Protein AF-A0A945EF71-F1 (afdb_monomer)

Radius of gyration: 20.42 Å; Cα contacts (8 Å, |Δi|>4): 477; chains: 1; bounding box: 53×49×52 Å

Foldseek 3Di:
DEEEEEEEDDLLCCQFLVLQVLVLVCVVPVPYQYEYEYEQPCPQVCLRPVQQVRHPYYHYHDVVVCVVCCVVGPYYFYHYCVVQVQLDSCPRCVVVVTDRDQDLGAGHADPVLLVLLVQLVVPDPFDPPFAEEEEEPVQCVQAPPVLVVVLVVLVVVRHHYDYADQADDGPSHPGHDRLSSSLSNLLVGQEYEHEQDSSQLSNLNSVHAYEYQYDLECSNDPGSQNSSQVVDPDRGRHHDAAPPVLRPYDPVQQDQDPVRHGPDDPDDSVPPPVVPPVVVDPPPDRRSSNVDGSVSRNVVVVVSRD

Secondary structure (DSSP, 8-state):
-EEEEEE-S-HHHIIIIIHHHHHHHHHHSTT-EEEEEE-TT-TT-HHHHGGG---S-EEE--HHHHHHHGGGSSEEEEE-TTT-TT--TTHHHHHTT----------PPPHHHHHHHHHHHHHS---TT--EEEEEGGGGGTS-HHHHHHHHHHHTTTSEEEEE-TT---TT-SSPPPHHHHHHHHTTSSEEEEESSHHHHHHHHTT-EEEEE--S-TTT---HHHHHHHT-SSS--EE----TTT--S-GGG--B-TTSSBPPPPS-TTT-S-HHHHTT-S--S--GGGGS-HHHHHHHHHHHH-

Solvent-accessible surface area (backbone atoms only — not comparable to full-atom values): 17714 Å² total; per-residue (Å²): 96,41,33,39,34,42,36,68,51,55,66,45,41,47,61,47,47,45,48,33,52,54,49,48,46,41,69,78,35,80,74,52,43,37,30,37,34,32,44,67,87,50,92,61,45,61,66,59,51,63,37,48,73,74,59,72,46,82,45,76,34,48,71,70,56,46,68,74,47,41,84,82,32,79,45,66,47,69,47,40,67,82,80,39,81,69,36,49,86,49,55,55,28,59,77,67,73,40,80,80,67,89,64,87,72,67,66,59,78,51,73,68,30,43,49,53,23,51,52,47,58,70,72,44,93,71,58,90,90,60,47,34,36,26,33,46,64,71,38,53,80,69,32,52,56,70,48,49,53,50,41,52,60,57,48,54,75,74,27,49,73,44,78,41,42,83,77,43,62,52,97,84,47,96,53,48,46,51,72,49,33,45,29,34,36,35,52,72,22,70,32,37,40,42,43,67,47,51,65,41,36,40,33,34,57,54,69,26,46,32,41,27,38,52,60,88,47,67,87,50,44,80,38,44,38,62,56,47,39,77,73,51,92,71,84,74,40,40,69,58,71,44,55,84,93,50,46,77,58,75,77,81,80,62,52,63,40,101,82,77,45,66,59,76,79,89,65,62,69,92,65,63,58,68,65,83,43,64,81,78,53,63,82,86,62,82,58,33,60,53,69,53,50,50,64,62,54,52,54,54,51,50,65,75,74,106

Sequence (306 aa):
MKLIIYHSGFIGDVIVCGQNFARALALHFPKAKIDIMIQSKVSYIKDIIDPLQIFNEILIGDYDDYESIECQYDKSFILDSFIYPEGHLRAPFVKANIPFEIFPLTLKISKKQIGVASKIIKNMSISMGSKIIAIQDDMNRKWDEKKVEELKSRLSKIATIVVIGPKVVHNSCSAPLTFLESVALIQKADLFVGIDSGIAHGAALSGTQTILIPPIHPESWISPTEYANLNRKEKKHISIRPDKENFCGHYFCLKGDKRGGTNPPHGDPKKTKCPIFKKKYLFKGESCFMKIGVEVFYKTVIKELY

Nearest PDB structures (foldseek):
  1psw-assembly1_A  TM=6.345E-01  e=3.686E-09  Escherichia coli
  3tov-assembly2_B  TM=6.143E-01  e=6.342E-09  Veillonella parvula DSM 2008
  3tov-assembly1_A  TM=6.206E-01  e=2.694E-08  Veillonella parvula DSM 2008
  4uzf-assembly1_B  TM=1.997E-01  e=1.602E+00  Corynebacterium ammoniagenes

Mean predicted aligned error: 9.0 Å

Structure (mm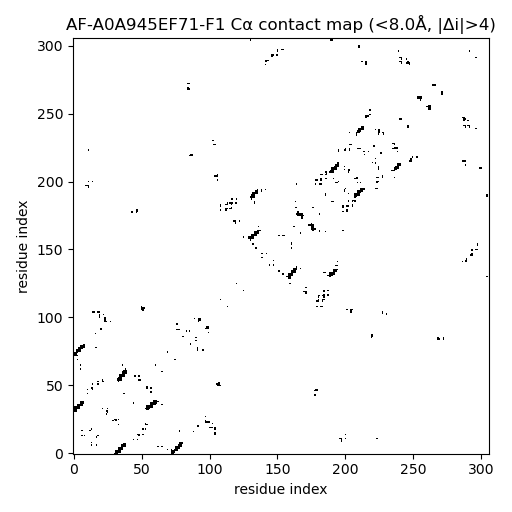CIF, N/CA/C/O backbone):
data_AF-A0A945EF71-F1
#
_entry.id   AF-A0A945EF71-F1
#
l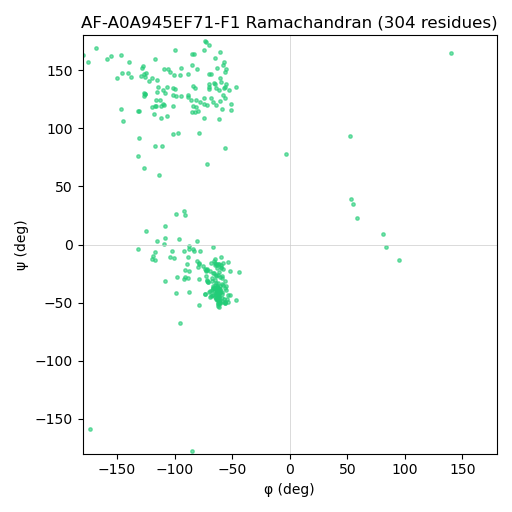oop_
_atom_site.group_PDB
_atom_site.id
_atom_site.type_symbol
_atom_site.label_atom_id
_atom_site.label_alt_id
_atom_site.label_comp_id
_atom_site.label_asym_id
_atom_site.label_entity_id
_atom_site.label_seq_id
_atom_site.pdbx_PDB_ins_code
_atom_site.Cartn_x
_atom_site.Cartn_y
_atom_site.Cartn_z
_atom_site.occupancy
_atom_site.B_iso_or_equiv
_atom_site.auth_seq_id
_atom_site.auth_comp_id
_atom_site.auth_asym_id
_atom_site.auth_atom_id
_atom_site.pdbx_PDB_model_num
ATOM 1 N N . MET A 1 1 ? 9.707 -7.249 -28.513 1.00 95.38 1 MET A N 1
ATOM 2 C CA . MET A 1 1 ? 10.673 -6.629 -27.596 1.00 95.38 1 MET A CA 1
ATOM 3 C C . MET A 1 1 ? 10.418 -7.164 -26.196 1.00 95.38 1 MET A C 1
ATOM 5 O O . MET A 1 1 ? 9.257 -7.198 -25.793 1.00 95.38 1 MET A O 1
ATOM 9 N N . LYS A 1 2 ? 11.452 -7.621 -25.498 1.00 97.81 2 LYS A N 1
ATOM 10 C CA . LYS A 1 2 ? 11.439 -8.039 -24.098 1.00 97.81 2 LYS A CA 1
ATOM 11 C C . LYS A 1 2 ? 12.181 -7.003 -23.264 1.00 97.81 2 LYS A C 1
ATOM 13 O O . LYS A 1 2 ? 13.289 -6.606 -23.614 1.00 97.81 2 LYS A O 1
ATOM 18 N N . LEU A 1 3 ? 11.557 -6.574 -22.181 1.00 98.12 3 LEU A N 1
ATOM 19 C CA . LEU A 1 3 ? 12.084 -5.610 -21.228 1.00 98.12 3 LEU A CA 1
ATOM 20 C C . LEU A 1 3 ? 12.165 -6.263 -19.858 1.00 98.12 3 LEU A C 1
ATOM 22 O O . LEU A 1 3 ? 11.251 -7.000 -19.501 1.00 98.12 3 LEU A O 1
ATOM 26 N N . ILE A 1 4 ? 13.196 -5.939 -19.086 1.00 97.31 4 ILE A N 1
ATOM 27 C CA . ILE A 1 4 ? 13.277 -6.324 -17.675 1.00 97.31 4 ILE A CA 1
ATOM 28 C C . ILE A 1 4 ? 13.425 -5.096 -16.787 1.00 97.31 4 ILE A C 1
ATOM 30 O O . ILE A 1 4 ? 14.135 -4.146 -17.117 1.00 97.31 4 ILE A O 1
ATOM 34 N N . ILE A 1 5 ? 12.747 -5.132 -15.646 1.00 94.56 5 ILE A N 1
ATOM 35 C CA . ILE A 1 5 ? 12.882 -4.154 -14.575 1.00 94.56 5 ILE A CA 1
ATOM 36 C C . ILE A 1 5 ? 13.407 -4.873 -13.334 1.00 94.56 5 ILE A C 1
ATOM 38 O O . ILE A 1 5 ? 12.725 -5.746 -12.810 1.00 94.56 5 ILE A O 1
ATOM 42 N N . TYR A 1 6 ? 14.571 -4.490 -12.822 1.00 92.31 6 TYR A N 1
ATOM 43 C CA . TYR A 1 6 ? 15.011 -4.879 -11.483 1.00 92.31 6 TYR A CA 1
ATOM 44 C C . TYR A 1 6 ? 14.502 -3.877 -10.455 1.00 92.31 6 TYR A C 1
ATOM 46 O O . TYR A 1 6 ? 14.712 -2.673 -10.607 1.00 92.31 6 TYR A O 1
ATOM 54 N N . HIS A 1 7 ? 13.832 -4.355 -9.410 1.00 89.19 7 HIS A N 1
ATOM 55 C CA . HIS A 1 7 ? 13.272 -3.507 -8.368 1.00 89.19 7 HIS A CA 1
ATOM 56 C C . HIS A 1 7 ? 13.659 -4.010 -6.970 1.00 89.19 7 HIS A C 1
ATOM 58 O O . HIS A 1 7 ? 13.200 -5.061 -6.521 1.00 89.19 7 HIS A O 1
ATOM 64 N N . SER A 1 8 ? 14.448 -3.215 -6.243 1.00 82.94 8 SER A N 1
ATOM 65 C CA . SER A 1 8 ? 14.936 -3.537 -4.886 1.00 82.94 8 SER A CA 1
ATOM 66 C C . SER A 1 8 ? 14.185 -2.814 -3.758 1.00 82.94 8 SER A C 1
ATOM 68 O O . SER A 1 8 ? 14.432 -3.062 -2.579 1.00 82.94 8 SER A O 1
ATOM 70 N N . GLY A 1 9 ? 13.265 -1.907 -4.100 1.00 74.00 9 GLY A N 1
ATOM 71 C CA . GLY A 1 9 ? 12.464 -1.166 -3.121 1.00 74.00 9 GLY A CA 1
ATOM 72 C C . GLY A 1 9 ? 11.414 -2.010 -2.383 1.00 74.00 9 GLY A C 1
ATOM 73 O O . GLY A 1 9 ? 11.142 -3.164 -2.714 1.00 74.00 9 GLY A O 1
ATOM 74 N N . PHE A 1 10 ? 10.790 -1.400 -1.375 1.00 77.31 10 PHE A N 1
ATOM 75 C CA . PHE A 1 10 ? 9.758 -2.026 -0.551 1.00 77.31 10 PHE A CA 1
ATOM 76 C C . PHE A 1 10 ? 8.422 -2.163 -1.306 1.00 77.31 10 PHE A C 1
ATOM 78 O O . PHE A 1 10 ? 8.239 -1.646 -2.404 1.00 77.31 10 PHE A O 1
ATOM 85 N N . ILE A 1 11 ? 7.433 -2.811 -0.679 1.00 79.00 11 ILE A N 1
ATOM 86 C CA . ILE A 1 11 ? 6.071 -3.003 -1.222 1.00 79.00 11 ILE A CA 1
ATOM 87 C C . ILE A 1 11 ? 5.487 -1.709 -1.810 1.00 79.00 11 ILE A C 1
ATOM 89 O O . ILE A 1 11 ? 4.943 -1.718 -2.911 1.00 79.00 11 ILE A O 1
ATOM 93 N N . GLY A 1 12 ? 5.589 -0.601 -1.069 1.00 78.81 12 GLY A N 1
ATOM 94 C CA . GLY A 1 12 ? 5.068 0.695 -1.503 1.00 78.81 12 GLY A CA 1
ATOM 95 C C . GLY A 1 12 ? 5.737 1.198 -2.779 1.00 78.81 12 GLY A C 1
ATOM 96 O O . GLY A 1 12 ? 5.056 1.680 -3.680 1.00 78.81 12 GLY A O 1
ATOM 97 N N . ASP A 1 13 ? 7.047 0.994 -2.895 1.00 79.12 13 ASP A N 1
ATOM 98 C CA . ASP A 1 13 ? 7.831 1.371 -4.069 1.00 79.12 13 ASP A CA 1
ATOM 99 C C . ASP A 1 13 ? 7.425 0.534 -5.286 1.00 79.12 13 ASP A C 1
ATOM 101 O O . ASP A 1 13 ? 7.173 1.082 -6.355 1.00 79.12 13 ASP A O 1
ATOM 105 N N . VAL A 1 14 ? 7.244 -0.779 -5.118 1.00 83.69 14 VAL A N 1
ATOM 106 C CA . VAL A 1 14 ? 6.770 -1.657 -6.201 1.00 83.69 14 VAL A CA 1
ATOM 107 C C . VAL A 1 14 ? 5.371 -1.239 -6.667 1.00 83.69 14 VAL A C 1
ATOM 109 O O . VAL A 1 14 ? 5.117 -1.111 -7.867 1.00 83.69 14 VAL A O 1
ATOM 112 N N . ILE A 1 15 ? 4.464 -0.973 -5.720 1.00 84.75 15 ILE A N 1
ATOM 113 C CA . ILE A 1 15 ? 3.089 -0.556 -6.013 1.00 84.75 15 ILE A CA 1
ATOM 114 C C . ILE A 1 15 ? 3.057 0.808 -6.711 1.00 84.75 15 ILE A C 1
ATOM 116 O O . ILE A 1 15 ? 2.227 1.001 -7.594 1.00 84.75 15 ILE A O 1
ATOM 120 N N . VAL A 1 16 ? 3.915 1.758 -6.336 1.00 81.31 16 VAL A N 1
ATOM 121 C CA . VAL A 1 16 ? 3.888 3.116 -6.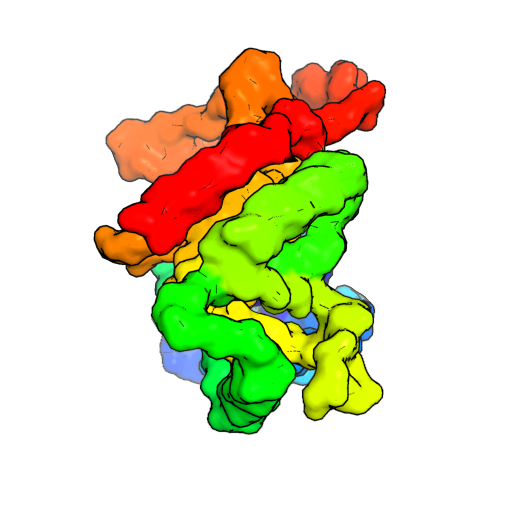896 1.00 81.31 16 VAL A CA 1
ATOM 122 C C . VAL A 1 16 ? 4.883 3.258 -8.047 1.00 81.31 16 VAL A C 1
ATOM 124 O O . VAL A 1 16 ? 4.465 3.417 -9.195 1.00 81.31 16 VAL A O 1
ATOM 127 N N . CYS A 1 17 ? 6.186 3.197 -7.776 1.00 80.94 17 CYS A N 1
ATOM 128 C CA . CYS A 1 17 ? 7.249 3.353 -8.772 1.00 80.94 17 CYS A CA 1
ATOM 129 C C . CYS A 1 17 ? 7.161 2.274 -9.856 1.00 80.94 17 CYS A C 1
ATOM 131 O O . CYS A 1 17 ? 7.134 2.606 -11.042 1.00 80.94 17 CYS A O 1
ATOM 133 N N . GLY A 1 18 ? 7.064 1.002 -9.448 1.00 87.19 18 GLY A N 1
ATOM 134 C CA . GLY A 1 18 ? 7.023 -0.139 -10.365 1.00 87.19 18 GLY A CA 1
ATOM 135 C C . GLY A 1 18 ? 5.870 -0.044 -11.365 1.00 87.19 18 GLY A C 1
ATOM 136 O O . GLY A 1 18 ? 6.093 -0.124 -12.571 1.00 87.19 18 GLY A O 1
ATOM 137 N N . GLN A 1 19 ? 4.649 0.217 -10.887 1.00 89.44 19 GLN A N 1
ATOM 138 C CA . GLN A 1 19 ? 3.478 0.374 -11.759 1.00 89.44 19 GLN A CA 1
ATOM 139 C C . GLN A 1 19 ? 3.576 1.579 -12.698 1.00 89.44 19 GLN A C 1
ATOM 141 O O . GLN A 1 19 ? 3.274 1.444 -13.883 1.00 89.44 19 GLN A O 1
ATOM 146 N N . ASN A 1 20 ? 3.961 2.760 -12.196 1.00 87.31 20 ASN A N 1
ATOM 147 C CA . ASN A 1 20 ? 4.041 3.954 -13.045 1.00 87.31 20 ASN A CA 1
ATOM 148 C C . ASN A 1 20 ? 5.075 3.768 -14.150 1.00 87.31 20 ASN A C 1
ATOM 150 O O . ASN A 1 20 ? 4.802 4.068 -15.310 1.00 87.31 20 ASN A O 1
ATOM 154 N N . PHE A 1 21 ? 6.251 3.256 -13.793 1.00 90.06 21 PHE A N 1
ATOM 155 C CA . PHE A 1 21 ? 7.329 3.081 -14.750 1.00 90.06 21 PHE A CA 1
ATOM 156 C C . PHE A 1 21 ? 6.991 2.007 -15.785 1.00 90.06 21 PHE A C 1
ATOM 158 O O . PHE A 1 21 ? 7.146 2.240 -16.980 1.00 90.06 21 PHE A O 1
ATOM 165 N N . ALA A 1 22 ? 6.427 0.875 -15.359 1.00 93.06 22 ALA A N 1
ATOM 166 C CA . ALA A 1 22 ? 5.993 -0.171 -16.278 1.00 93.06 22 ALA A CA 1
ATOM 167 C C . ALA A 1 22 ? 4.877 0.298 -17.229 1.00 93.06 22 ALA A C 1
ATOM 169 O O . ALA A 1 22 ? 4.880 -0.053 -18.406 1.00 93.06 22 ALA A O 1
ATOM 170 N N . ARG A 1 23 ? 3.953 1.151 -16.768 1.00 93.12 23 ARG A N 1
ATOM 171 C CA . ARG A 1 23 ? 2.923 1.750 -17.634 1.00 93.12 23 ARG A CA 1
ATOM 172 C C . ARG A 1 23 ? 3.494 2.756 -18.624 1.00 93.12 23 ARG A C 1
ATOM 174 O O . ARG A 1 23 ? 3.106 2.731 -19.788 1.00 93.12 23 ARG A O 1
ATOM 181 N N . ALA A 1 24 ? 4.446 3.583 -18.202 1.00 92.62 24 ALA A N 1
ATOM 182 C CA . ALA A 1 24 ? 5.148 4.480 -19.114 1.00 92.62 24 ALA A CA 1
ATOM 183 C C . ALA A 1 24 ? 5.937 3.702 -20.174 1.00 92.62 24 ALA A C 1
ATOM 185 O O . ALA A 1 24 ? 5.898 4.048 -21.352 1.00 92.62 24 ALA A O 1
ATOM 186 N N . LEU A 1 25 ? 6.582 2.599 -19.780 1.00 94.62 25 LEU A N 1
ATOM 187 C CA . LEU A 1 25 ? 7.220 1.675 -20.714 1.00 94.62 25 LEU A CA 1
ATOM 188 C C . LEU A 1 25 ? 6.211 1.052 -21.677 1.00 94.62 25 LEU A C 1
ATOM 190 O O . LEU A 1 25 ? 6.502 0.974 -22.863 1.00 94.62 25 LEU A O 1
ATOM 194 N N . ALA A 1 26 ? 5.029 0.650 -21.210 1.00 94.56 26 ALA A N 1
ATOM 195 C CA . ALA A 1 26 ? 3.984 0.112 -22.076 1.00 94.56 26 ALA A CA 1
ATOM 196 C C . ALA A 1 26 ? 3.444 1.158 -23.067 1.00 94.56 26 ALA A C 1
ATOM 198 O O . ALA A 1 26 ? 3.149 0.810 -24.204 1.00 94.56 26 ALA A O 1
ATOM 199 N N . LEU A 1 27 ? 3.357 2.439 -22.689 1.00 94.19 27 LEU A N 1
ATOM 200 C CA . LEU A 1 27 ? 3.004 3.511 -23.628 1.00 94.19 27 LEU A CA 1
ATOM 201 C C . LEU A 1 27 ? 4.110 3.770 -24.652 1.00 94.19 27 LEU A C 1
ATOM 203 O O . LEU A 1 27 ? 3.839 3.901 -25.844 1.00 94.19 27 LEU A O 1
ATOM 207 N N . HIS A 1 28 ? 5.358 3.836 -24.192 1.00 94.69 28 HIS A N 1
ATOM 208 C CA . HIS A 1 28 ? 6.503 4.113 -25.053 1.00 94.69 28 HIS A CA 1
ATOM 209 C C . HIS A 1 28 ? 6.848 2.918 -25.956 1.00 94.69 28 HIS A C 1
ATOM 211 O O . HIS A 1 28 ? 7.340 3.083 -27.072 1.00 94.69 28 HIS A O 1
ATOM 217 N N . PHE A 1 29 ? 6.525 1.705 -25.505 1.00 95.25 29 PHE A N 1
ATOM 218 C CA . PHE A 1 29 ? 6.739 0.452 -26.210 1.00 95.25 29 PHE A CA 1
ATOM 219 C C . PHE A 1 29 ? 5.472 -0.440 -26.208 1.00 95.25 29 PHE A C 1
ATOM 221 O O . PHE A 1 29 ? 5.443 -1.470 -25.530 1.00 95.25 29 PHE A O 1
ATOM 228 N N . PRO A 1 30 ? 4.445 -0.136 -27.033 1.00 93.62 30 PRO A N 1
ATOM 229 C CA . PRO A 1 30 ? 3.098 -0.745 -26.970 1.00 93.62 30 PRO A CA 1
ATOM 230 C C . PRO A 1 30 ? 2.981 -2.266 -27.147 1.00 93.62 30 PRO A C 1
ATOM 232 O O . PRO A 1 30 ? 1.909 -2.832 -26.956 1.00 93.62 30 PRO A O 1
ATOM 235 N N . LYS A 1 31 ? 4.057 -2.942 -27.557 1.00 95.56 31 LYS A N 1
ATOM 236 C CA . LYS A 1 31 ? 4.106 -4.401 -27.768 1.00 95.56 31 LYS A CA 1
ATOM 237 C C . LYS A 1 31 ? 5.228 -5.071 -26.971 1.00 95.56 31 LYS A C 1
ATOM 239 O O . LYS A 1 31 ? 5.592 -6.213 -27.258 1.00 95.56 31 LYS A O 1
ATOM 244 N N . ALA A 1 32 ? 5.841 -4.346 -26.038 1.00 96.88 32 ALA A N 1
ATOM 245 C CA . ALA A 1 32 ? 6.871 -4.904 -25.183 1.00 96.88 32 ALA A CA 1
ATOM 246 C C . ALA A 1 32 ? 6.266 -5.899 -24.190 1.00 96.88 32 ALA A C 1
ATOM 248 O O . ALA A 1 32 ? 5.225 -5.636 -23.592 1.00 96.88 32 ALA A O 1
ATOM 249 N N . LYS A 1 33 ? 6.950 -7.024 -23.988 1.00 97.75 33 LYS A N 1
ATOM 250 C CA . LYS A 1 33 ? 6.746 -7.865 -22.807 1.00 97.75 33 LYS A CA 1
ATOM 251 C C . LYS A 1 33 ? 7.633 -7.312 -21.703 1.00 97.75 33 LYS A C 1
ATOM 253 O O . LYS A 1 33 ? 8.825 -7.140 -21.942 1.00 97.75 33 LYS A O 1
ATOM 258 N N . ILE A 1 34 ? 7.045 -6.980 -20.560 1.00 97.69 34 ILE A N 1
ATOM 259 C CA . ILE A 1 34 ? 7.751 -6.351 -19.442 1.00 97.69 34 ILE A CA 1
ATOM 260 C C . ILE A 1 34 ? 7.815 -7.355 -18.305 1.00 97.69 34 ILE A C 1
ATOM 262 O O . ILE A 1 34 ? 6.797 -7.630 -17.675 1.00 97.69 34 ILE A O 1
ATOM 266 N N . ASP A 1 35 ? 9.000 -7.875 -18.045 1.00 97.06 35 ASP A N 1
ATOM 267 C CA . ASP A 1 35 ? 9.268 -8.750 -16.914 1.00 97.06 35 ASP A CA 1
ATOM 268 C C . ASP A 1 35 ? 9.800 -7.915 -15.745 1.00 97.06 35 ASP A C 1
ATOM 270 O O . ASP A 1 35 ? 10.396 -6.847 -15.933 1.00 97.06 35 ASP A O 1
ATOM 274 N N . ILE A 1 36 ? 9.557 -8.373 -14.521 1.00 94.81 36 ILE A N 1
ATOM 275 C CA . ILE A 1 36 ? 10.067 -7.723 -13.314 1.00 94.81 36 ILE A CA 1
ATOM 276 C C . ILE A 1 36 ? 10.839 -8.722 -12.463 1.00 94.81 36 ILE A C 1
ATOM 278 O O . ILE A 1 36 ? 10.339 -9.799 -12.153 1.00 94.81 36 ILE A O 1
ATOM 282 N N . MET A 1 37 ? 12.050 -8.349 -12.061 1.00 93.50 37 MET A N 1
ATOM 283 C CA . MET A 1 37 ? 12.811 -9.042 -11.034 1.00 93.50 37 MET A CA 1
ATOM 284 C C . MET A 1 37 ? 12.709 -8.280 -9.721 1.00 93.50 37 MET A C 1
ATOM 286 O O . MET A 1 37 ? 12.975 -7.077 -9.669 1.00 93.50 37 MET A O 1
ATOM 290 N N . ILE A 1 38 ? 12.344 -8.991 -8.659 1.00 89.75 38 ILE A N 1
ATOM 291 C CA . ILE A 1 38 ? 12.288 -8.444 -7.307 1.00 89.75 38 ILE A CA 1
ATOM 292 C C . ILE A 1 38 ? 13.308 -9.129 -6.422 1.00 89.75 38 ILE A C 1
ATOM 294 O O . ILE A 1 38 ? 13.458 -10.352 -6.461 1.00 89.75 38 ILE A O 1
ATOM 298 N N . GLN A 1 39 ? 13.918 -8.327 -5.553 1.00 84.25 39 GLN A N 1
ATOM 299 C CA . GLN A 1 39 ? 14.841 -8.814 -4.547 1.00 84.25 39 GLN A CA 1
ATOM 300 C C . GLN A 1 39 ? 14.242 -9.943 -3.686 1.00 84.25 39 GLN A C 1
ATOM 302 O O . GLN A 1 39 ? 13.139 -9.825 -3.143 1.00 84.25 39 GLN A O 1
ATOM 307 N N . SER A 1 40 ? 15.021 -11.017 -3.514 1.00 65.31 40 SER A N 1
ATOM 308 C CA . SER A 1 40 ? 14.669 -12.321 -2.918 1.00 65.31 40 SER A CA 1
ATOM 309 C C . SER A 1 40 ? 14.037 -12.296 -1.515 1.00 65.31 40 SER A C 1
ATOM 311 O O . SER A 1 40 ? 13.430 -13.272 -1.072 1.00 65.31 40 SER A O 1
ATOM 313 N N . LYS A 1 41 ? 14.114 -11.168 -0.803 1.00 65.56 41 LYS A N 1
ATOM 314 C CA . LYS A 1 41 ? 13.738 -11.043 0.616 1.00 65.56 41 LYS A CA 1
ATOM 315 C C . LYS A 1 41 ? 12.237 -10.879 0.882 1.00 65.56 41 LYS A C 1
ATOM 317 O O . LYS A 1 41 ? 11.846 -10.718 2.038 1.00 65.56 41 LYS A O 1
ATOM 322 N N . VAL A 1 42 ? 11.382 -10.920 -0.141 1.00 64.88 42 VAL A N 1
ATOM 323 C CA . VAL A 1 42 ? 9.935 -10.688 0.010 1.00 64.88 42 VAL A CA 1
ATOM 324 C C . VAL A 1 42 ? 9.142 -11.941 -0.382 1.00 64.88 42 VAL A C 1
ATOM 326 O O . VAL A 1 42 ? 8.662 -12.074 -1.504 1.00 64.88 42 VAL A O 1
ATOM 329 N N . SER A 1 43 ? 8.969 -12.871 0.564 1.00 64.62 43 SER A N 1
ATOM 330 C CA . SER A 1 43 ? 8.304 -14.172 0.341 1.00 64.62 43 SER A CA 1
ATOM 331 C C . SER A 1 43 ? 6.846 -14.084 -0.135 1.00 64.62 43 SER A C 1
ATOM 333 O O . SER A 1 43 ? 6.332 -15.028 -0.727 1.00 64.62 43 SER A O 1
ATOM 335 N N . TYR A 1 44 ? 6.185 -12.949 0.087 1.00 74.56 44 TYR A N 1
ATOM 336 C CA . TYR A 1 44 ? 4.791 -12.683 -0.282 1.00 74.56 44 TYR A CA 1
ATOM 337 C C . TYR A 1 44 ? 4.665 -11.701 -1.459 1.00 74.56 44 TYR A C 1
ATOM 339 O O . TYR A 1 44 ? 3.601 -11.135 -1.693 1.00 74.56 44 TYR A O 1
ATOM 347 N N . ILE A 1 45 ? 5.744 -11.452 -2.210 1.00 79.12 45 ILE A N 1
ATOM 348 C CA . ILE A 1 45 ? 5.731 -10.435 -3.271 1.00 79.12 45 ILE A CA 1
ATOM 349 C C . ILE A 1 45 ? 4.785 -10.775 -4.425 1.00 79.12 45 ILE A C 1
ATOM 351 O O . ILE A 1 45 ? 4.200 -9.875 -5.025 1.00 79.12 45 ILE A O 1
ATOM 355 N N . LYS A 1 46 ? 4.575 -12.066 -4.706 1.00 82.69 46 LYS A N 1
ATOM 356 C CA . LYS A 1 46 ? 3.616 -12.507 -5.727 1.00 82.69 46 LYS A CA 1
ATOM 357 C C . LYS A 1 46 ? 2.193 -12.053 -5.397 1.00 82.69 46 LYS A C 1
ATOM 359 O O . LYS A 1 46 ? 1.517 -11.523 -6.274 1.00 82.69 46 LYS A O 1
ATOM 364 N N . ASP A 1 47 ? 1.807 -12.079 -4.116 1.00 82.19 47 ASP A N 1
ATOM 365 C CA . ASP A 1 47 ? 0.522 -11.536 -3.647 1.00 82.19 47 ASP A CA 1
ATOM 366 C C . ASP A 1 47 ? 0.385 -10.024 -3.890 1.00 82.19 47 ASP A C 1
ATOM 368 O O . ASP A 1 47 ? -0.713 -9.486 -3.814 1.00 82.19 47 ASP A O 1
ATOM 372 N N . ILE A 1 48 ? 1.474 -9.306 -4.160 1.00 84.31 48 ILE A N 1
ATOM 373 C CA . ILE A 1 48 ? 1.447 -7.869 -4.447 1.00 84.31 48 ILE A CA 1
ATOM 374 C C . ILE A 1 48 ? 1.500 -7.612 -5.948 1.00 84.31 48 ILE A C 1
ATOM 376 O O . ILE A 1 48 ? 0.771 -6.747 -6.426 1.00 84.31 48 ILE A O 1
ATOM 380 N N . ILE A 1 49 ? 2.339 -8.348 -6.681 1.00 87.44 49 ILE A N 1
ATOM 381 C CA . ILE A 1 49 ? 2.639 -8.077 -8.091 1.00 87.44 49 ILE A CA 1
ATOM 382 C C . ILE A 1 49 ? 1.649 -8.743 -9.045 1.00 87.44 49 ILE A C 1
ATOM 384 O O . ILE A 1 49 ? 1.210 -8.082 -9.989 1.00 87.44 49 ILE A O 1
ATOM 388 N N . ASP A 1 50 ? 1.238 -9.992 -8.794 1.00 88.00 50 ASP A N 1
ATOM 389 C CA . ASP A 1 50 ? 0.249 -10.681 -9.641 1.00 88.00 50 ASP A CA 1
ATOM 390 C C . ASP A 1 50 ? -1.046 -9.850 -9.804 1.00 88.00 50 ASP A C 1
ATOM 392 O O . ASP A 1 50 ? -1.536 -9.685 -10.927 1.00 88.00 50 ASP A O 1
ATOM 396 N N . PRO A 1 51 ? -1.595 -9.234 -8.734 1.00 88.75 51 PRO A N 1
ATOM 397 C CA . PRO A 1 51 ? -2.764 -8.352 -8.807 1.00 88.75 51 PRO A CA 1
ATOM 398 C C . PRO A 1 51 ? -2.597 -7.073 -9.616 1.00 88.75 51 PRO A C 1
ATOM 400 O O . PRO A 1 51 ? -3.606 -6.437 -9.931 1.00 88.75 51 PRO A O 1
ATOM 403 N N . LEU A 1 52 ? -1.362 -6.649 -9.894 1.00 89.38 52 LEU A N 1
ATOM 404 C CA . LEU A 1 52 ? -1.114 -5.445 -10.684 1.00 89.38 52 LEU A CA 1
ATOM 405 C C . LEU A 1 52 ? -1.474 -5.698 -12.149 1.00 89.38 52 LEU A C 1
ATOM 407 O O . LEU A 1 52 ? -1.952 -4.783 -12.809 1.00 89.38 52 LEU A O 1
ATOM 411 N N . GLN A 1 53 ? -1.313 -6.941 -12.625 1.00 89.81 53 GLN A N 1
ATOM 412 C CA . GLN A 1 53 ? -1.594 -7.371 -14.002 1.00 89.81 53 GLN A CA 1
ATOM 413 C C . GLN A 1 53 ? -0.863 -6.537 -15.075 1.00 89.81 53 GLN A C 1
ATOM 415 O O . GLN A 1 53 ? -1.410 -6.284 -16.146 1.00 89.81 53 GLN A O 1
ATOM 420 N N . ILE A 1 54 ? 0.358 -6.082 -14.774 1.00 91.94 54 ILE A N 1
ATOM 421 C CA . ILE A 1 54 ? 1.178 -5.251 -15.678 1.00 91.94 54 ILE A CA 1
ATOM 422 C C . ILE A 1 54 ? 2.367 -6.034 -16.248 1.00 91.94 54 ILE A C 1
ATOM 424 O O . ILE A 1 54 ? 2.792 -5.773 -17.371 1.00 91.94 54 ILE A O 1
ATOM 428 N N . PHE A 1 55 ? 2.904 -6.982 -15.480 1.00 94.19 55 PHE A N 1
ATOM 429 C CA . PHE A 1 55 ? 4.125 -7.704 -15.823 1.00 94.19 55 PHE A CA 1
ATOM 430 C C . PHE A 1 55 ? 3.811 -9.033 -16.513 1.00 94.19 55 PHE A C 1
ATOM 432 O O . PHE A 1 55 ? 2.807 -9.673 -16.202 1.00 94.19 55 PHE A O 1
ATOM 439 N N . ASN A 1 56 ? 4.665 -9.428 -17.455 1.00 95.62 56 ASN A N 1
ATOM 440 C CA . ASN A 1 56 ? 4.576 -10.693 -18.178 1.00 95.62 56 ASN A CA 1
ATOM 441 C C . ASN A 1 56 ? 5.112 -11.846 -17.313 1.00 95.62 56 ASN A C 1
ATOM 443 O O . ASN A 1 56 ? 4.391 -12.816 -17.096 1.00 95.62 56 ASN A O 1
ATOM 447 N N . GLU A 1 57 ? 6.319 -11.711 -16.765 1.00 94.44 57 GLU A N 1
ATOM 448 C CA . GLU A 1 57 ? 6.896 -12.646 -15.794 1.00 94.44 57 GLU A CA 1
ATOM 449 C C . GLU A 1 57 ? 7.408 -11.936 -14.534 1.00 94.44 57 GLU A C 1
ATOM 451 O O . GLU A 1 57 ? 7.793 -10.763 -14.555 1.00 94.44 57 GLU A O 1
ATOM 456 N N . ILE A 1 58 ? 7.401 -12.677 -13.420 1.00 92.56 58 ILE A N 1
ATOM 457 C CA . ILE A 1 58 ? 7.902 -12.234 -12.116 1.00 92.56 58 ILE A CA 1
ATOM 458 C C . ILE A 1 58 ? 9.055 -13.143 -11.715 1.00 92.56 58 ILE A C 1
ATOM 460 O O . ILE A 1 58 ? 8.858 -14.321 -11.400 1.00 92.56 58 ILE A O 1
ATOM 464 N N . LEU A 1 59 ? 10.246 -12.566 -11.691 1.00 92.62 59 LEU A N 1
ATOM 465 C CA . LEU A 1 59 ? 11.485 -13.213 -11.300 1.00 92.62 59 LEU A CA 1
ATOM 466 C C . LEU A 1 59 ? 11.829 -12.828 -9.861 1.00 92.62 59 LEU A C 1
ATOM 468 O O . LEU A 1 59 ? 11.564 -11.710 -9.414 1.00 92.62 59 LEU A O 1
ATOM 472 N N . ILE A 1 60 ? 12.424 -13.767 -9.136 1.00 90.75 60 ILE A N 1
ATOM 473 C CA . ILE A 1 60 ? 12.922 -13.553 -7.779 1.00 90.75 60 ILE A CA 1
ATOM 474 C C . ILE A 1 60 ? 14.432 -13.741 -7.831 1.00 90.75 60 ILE A C 1
ATOM 476 O O . ILE A 1 60 ? 14.885 -14.819 -8.205 1.00 90.75 60 ILE A O 1
ATOM 480 N N . GLY A 1 61 ? 15.181 -12.699 -7.485 1.00 90.19 61 GLY A N 1
ATOM 481 C CA . GLY A 1 61 ? 16.639 -12.692 -7.575 1.00 90.19 61 GLY A CA 1
ATOM 482 C C . GLY A 1 61 ? 17.225 -11.405 -7.009 1.00 90.19 61 GLY A C 1
ATOM 483 O O . GLY A 1 61 ? 16.526 -10.398 -6.884 1.00 90.19 61 GLY A O 1
ATOM 484 N N . ASP A 1 62 ? 18.485 -11.454 -6.605 1.00 89.88 62 ASP A N 1
ATOM 485 C CA . ASP A 1 62 ? 19.253 -10.286 -6.184 1.00 89.88 62 ASP A CA 1
ATOM 486 C C . ASP A 1 62 ? 19.873 -9.569 -7.404 1.00 89.88 62 ASP A C 1
ATOM 488 O O . ASP A 1 62 ? 19.628 -9.921 -8.558 1.00 89.88 62 ASP A O 1
ATOM 492 N N . TYR A 1 63 ? 20.641 -8.505 -7.164 1.00 89.00 63 TYR A N 1
ATOM 493 C CA . TYR A 1 63 ? 21.218 -7.695 -8.242 1.00 89.00 63 TYR A CA 1
ATOM 494 C C . TYR A 1 63 ? 22.183 -8.496 -9.136 1.00 89.00 63 TYR A C 1
ATOM 496 O O . TYR A 1 63 ? 22.147 -8.344 -10.353 1.00 89.00 63 TYR A O 1
ATOM 504 N N . ASP A 1 64 ? 22.968 -9.404 -8.553 1.00 91.50 64 ASP A N 1
ATOM 505 C CA . ASP A 1 64 ? 23.891 -10.264 -9.304 1.00 91.50 64 ASP A CA 1
ATOM 506 C C . ASP A 1 64 ? 23.131 -11.205 -10.263 1.00 91.50 64 ASP A C 1
ATOM 508 O O . ASP A 1 64 ? 23.551 -11.423 -11.402 1.00 91.50 64 ASP A O 1
ATOM 512 N N . ASP A 1 65 ? 21.966 -11.717 -9.840 1.00 93.81 65 ASP A N 1
ATOM 513 C CA . ASP A 1 65 ? 21.093 -12.527 -10.698 1.00 93.81 65 ASP A CA 1
ATOM 514 C C . ASP A 1 65 ? 20.578 -11.695 -11.877 1.00 93.81 65 ASP A C 1
ATOM 516 O O . ASP A 1 65 ? 20.558 -12.169 -13.015 1.00 93.81 65 ASP A O 1
ATOM 520 N N . TYR A 1 66 ? 20.199 -10.439 -11.624 1.00 94.25 66 TYR A N 1
ATOM 521 C CA . TYR A 1 66 ? 19.795 -9.502 -12.668 1.00 94.25 66 TYR A CA 1
ATOM 522 C C . TYR A 1 66 ? 20.925 -9.238 -13.673 1.00 94.25 66 TYR A C 1
ATOM 524 O O . TYR A 1 66 ? 20.693 -9.375 -14.876 1.00 94.25 66 TYR A O 1
ATOM 532 N N . GLU A 1 67 ? 22.140 -8.924 -13.208 1.00 94.62 67 GLU A N 1
ATOM 533 C CA . GLU A 1 67 ? 23.300 -8.686 -14.084 1.00 94.62 67 GLU A CA 1
ATOM 534 C C . GLU A 1 67 ? 23.604 -9.908 -14.962 1.00 94.62 67 GLU A C 1
ATOM 536 O O . GLU A 1 67 ? 23.970 -9.771 -16.130 1.00 94.62 67 GLU A O 1
ATOM 541 N N . SER A 1 68 ? 23.378 -11.118 -14.441 1.00 96.25 68 SER A N 1
ATOM 542 C CA . SER A 1 68 ? 23.604 -12.356 -15.192 1.00 96.25 68 SER A CA 1
ATOM 543 C C . SER A 1 68 ? 22.615 -12.588 -16.345 1.00 96.25 68 SER A C 1
ATOM 545 O O . SER A 1 68 ? 22.935 -13.317 -17.289 1.00 96.25 68 SER A O 1
ATOM 547 N N . ILE A 1 69 ? 21.422 -11.980 -16.297 1.00 96.56 69 ILE A N 1
ATOM 548 C CA . ILE A 1 69 ? 20.362 -12.211 -17.291 1.00 96.56 69 ILE A CA 1
ATOM 549 C C . ILE A 1 69 ? 19.978 -10.979 -18.105 1.00 96.56 69 ILE A C 1
ATOM 551 O O . ILE A 1 69 ? 19.287 -11.132 -19.111 1.00 96.56 69 ILE A O 1
ATOM 555 N N . GLU A 1 70 ? 20.380 -9.766 -17.716 1.00 95.62 70 GLU A N 1
ATOM 556 C CA . GLU A 1 70 ? 19.906 -8.545 -18.379 1.00 95.62 70 GLU A CA 1
ATOM 557 C C . GLU A 1 70 ? 20.272 -8.487 -19.870 1.00 95.62 70 GLU A C 1
ATOM 559 O O . GLU A 1 70 ? 19.510 -7.947 -20.671 1.00 95.62 70 GLU A O 1
ATOM 564 N N . CYS A 1 71 ? 21.371 -9.137 -20.268 1.00 95.81 71 CYS A N 1
ATOM 565 C CA . CYS A 1 71 ? 21.804 -9.256 -21.661 1.00 95.81 71 CYS A CA 1
ATOM 566 C C . CYS A 1 71 ? 20.848 -10.084 -22.545 1.00 95.81 71 CYS A C 1
ATOM 568 O O . CYS A 1 71 ? 20.944 -10.030 -23.769 1.00 95.81 71 CYS A O 1
ATOM 570 N N . GLN A 1 72 ? 19.918 -10.835 -21.943 1.00 97.25 72 GLN A N 1
ATOM 571 C CA . GLN A 1 72 ? 18.880 -11.603 -22.642 1.00 97.25 72 GLN A CA 1
ATOM 572 C C . GLN A 1 72 ? 17.656 -10.745 -23.014 1.00 97.25 72 GLN A C 1
ATOM 574 O O . GLN A 1 72 ? 16.737 -11.228 -23.684 1.00 97.25 72 GLN A O 1
ATOM 579 N N . TYR A 1 73 ? 17.623 -9.487 -22.570 1.00 97.94 73 TYR A N 1
ATOM 580 C CA . TYR A 1 73 ? 16.540 -8.538 -22.804 1.00 97.94 73 TYR A CA 1
ATOM 581 C C . TYR A 1 73 ? 16.972 -7.445 -23.783 1.00 97.94 73 TYR A C 1
ATOM 583 O O . TYR A 1 73 ? 18.136 -7.065 -23.846 1.00 97.94 73 TYR A O 1
ATOM 591 N N . ASP A 1 74 ? 16.016 -6.894 -24.534 1.00 97.50 74 ASP A N 1
ATOM 592 C CA . ASP A 1 74 ? 16.298 -5.815 -25.490 1.00 97.50 74 ASP A CA 1
ATOM 593 C C . ASP A 1 74 ? 16.630 -4.493 -24.775 1.00 97.50 74 ASP A C 1
ATOM 595 O O . ASP A 1 74 ? 17.394 -3.673 -25.287 1.00 97.50 74 ASP A O 1
ATOM 599 N N . LYS A 1 75 ? 16.019 -4.258 -23.603 1.00 96.25 75 LYS A N 1
ATOM 600 C CA . LYS A 1 75 ? 16.405 -3.196 -22.662 1.00 96.25 75 LYS A CA 1
ATOM 601 C C . LYS A 1 75 ? 16.194 -3.659 -21.226 1.00 96.25 75 LYS A C 1
ATOM 603 O O . LYS A 1 75 ? 15.238 -4.380 -20.930 1.00 96.25 75 LYS A O 1
ATOM 608 N N . SER A 1 76 ? 17.045 -3.163 -20.343 1.00 95.12 76 SER A N 1
ATOM 609 C CA . SER A 1 76 ? 17.017 -3.448 -18.918 1.00 95.12 76 SER A CA 1
ATOM 610 C C . SER A 1 76 ? 16.962 -2.138 -18.123 1.00 95.12 76 SER A C 1
ATOM 612 O O . SER A 1 76 ? 17.473 -1.099 -18.555 1.00 95.12 76 SER A O 1
ATOM 614 N N . PHE A 1 77 ? 16.242 -2.146 -17.003 1.00 92.69 77 PHE A N 1
ATOM 615 C CA . PHE A 1 77 ? 16.021 -0.962 -16.178 1.00 92.69 77 PHE A CA 1
ATOM 616 C C . PHE A 1 77 ? 16.146 -1.302 -14.699 1.00 92.69 77 PHE A C 1
ATOM 618 O O . PHE A 1 77 ? 15.678 -2.343 -14.250 1.00 92.69 77 PHE A O 1
ATOM 625 N N . ILE A 1 78 ? 16.692 -0.368 -13.922 1.00 88.31 78 ILE A N 1
ATOM 626 C CA . ILE A 1 78 ? 16.856 -0.515 -12.475 1.00 88.31 78 ILE A CA 1
ATOM 627 C C . ILE A 1 78 ? 16.006 0.530 -11.749 1.00 88.31 78 ILE A C 1
ATOM 629 O O . ILE A 1 78 ? 16.163 1.737 -11.971 1.00 88.31 78 ILE A O 1
ATOM 633 N N . LEU A 1 79 ? 15.142 0.051 -10.853 1.00 82.50 79 LEU A N 1
ATOM 634 C CA . LEU A 1 79 ? 14.317 0.800 -9.907 1.00 82.50 79 LEU A CA 1
ATOM 635 C C . LEU A 1 79 ? 14.819 0.549 -8.480 1.00 82.50 79 LEU A C 1
ATOM 637 O O . LEU A 1 79 ? 14.317 -0.314 -7.762 1.00 82.50 79 LEU A O 1
ATOM 641 N N . ASP A 1 80 ? 15.829 1.311 -8.068 1.00 70.44 80 ASP A N 1
ATOM 642 C CA . ASP A 1 80 ? 16.503 1.104 -6.785 1.00 70.44 80 ASP A CA 1
ATOM 643 C C . ASP A 1 80 ? 16.659 2.422 -6.010 1.00 70.44 80 ASP A C 1
ATOM 645 O O . ASP A 1 80 ? 17.386 3.336 -6.406 1.00 70.44 80 ASP A O 1
ATOM 649 N N . SER A 1 81 ? 15.992 2.510 -4.859 1.00 57.22 81 SER A N 1
ATOM 650 C CA . SER A 1 81 ? 16.009 3.684 -3.978 1.00 57.22 81 SER A CA 1
ATOM 651 C C . SER A 1 81 ? 17.391 4.026 -3.396 1.00 57.22 81 SER A C 1
ATOM 653 O O . SER A 1 81 ? 17.612 5.156 -2.963 1.00 57.22 81 SER A O 1
ATOM 655 N N . PHE A 1 82 ? 18.325 3.075 -3.366 1.00 52.75 82 PHE A N 1
ATOM 656 C CA . PHE A 1 82 ? 19.712 3.248 -2.930 1.00 52.75 82 PHE A CA 1
ATOM 657 C C . PHE A 1 82 ? 20.640 3.678 -4.075 1.00 52.75 82 PHE A C 1
ATOM 659 O O . PHE A 1 82 ? 21.604 4.406 -3.826 1.00 52.75 82 PHE A O 1
ATOM 666 N N . ILE A 1 83 ? 20.331 3.300 -5.320 1.00 48.78 83 ILE A N 1
ATOM 667 C CA . ILE A 1 83 ? 21.101 3.674 -6.522 1.00 48.78 83 ILE A CA 1
ATOM 668 C C . ILE A 1 83 ? 20.777 5.101 -6.987 1.00 48.78 83 ILE A C 1
ATOM 670 O O . ILE A 1 83 ? 21.645 5.784 -7.537 1.00 48.78 83 ILE A O 1
ATOM 674 N N . TYR A 1 84 ? 19.559 5.594 -6.740 1.00 46.16 84 TYR A N 1
ATOM 675 C CA . TYR A 1 84 ? 19.185 6.982 -7.026 1.00 46.16 84 TYR A CA 1
ATOM 676 C C . TYR A 1 84 ? 19.204 7.825 -5.740 1.00 46.16 84 TYR A C 1
ATOM 678 O O . TYR A 1 84 ? 18.202 7.877 -5.026 1.00 46.16 84 TYR A O 1
ATOM 686 N N . PRO A 1 85 ? 20.310 8.539 -5.429 1.00 37.41 85 PRO A N 1
ATOM 687 C CA . PRO A 1 85 ? 20.449 9.350 -4.211 1.00 37.41 85 PRO A CA 1
ATOM 688 C C . PRO A 1 85 ? 19.380 10.440 -4.045 1.00 37.41 85 PRO A C 1
ATOM 690 O O . PRO A 1 85 ? 19.234 10.984 -2.951 1.00 37.41 85 PRO A O 1
ATOM 693 N N . GLU A 1 86 ? 18.671 10.753 -5.121 1.00 39.41 86 GLU A N 1
ATOM 694 C CA . GLU A 1 86 ? 17.610 11.745 -5.220 1.00 39.41 86 GLU A CA 1
ATOM 695 C C . GLU A 1 86 ? 16.268 11.246 -4.654 1.00 39.41 86 GLU A C 1
ATOM 697 O O . GLU A 1 86 ? 15.399 12.058 -4.360 1.00 39.41 86 GLU A O 1
ATOM 702 N N . GLY A 1 87 ? 16.078 9.931 -4.465 1.00 44.09 87 GLY A N 1
ATOM 703 C CA . GLY A 1 87 ? 14.844 9.380 -3.886 1.00 44.09 87 GLY A CA 1
ATOM 704 C C . GLY A 1 87 ? 13.575 9.746 -4.665 1.00 44.09 87 GLY A C 1
ATOM 705 O O . GLY A 1 87 ? 12.491 9.797 -4.101 1.00 44.09 87 GLY A O 1
ATOM 706 N N . HIS A 1 88 ? 13.683 10.075 -5.951 1.00 56.25 88 HIS A N 1
ATOM 707 C CA . HIS A 1 88 ? 12.546 10.554 -6.724 1.00 56.25 88 HIS A CA 1
ATOM 708 C C . HIS A 1 88 ? 11.942 9.436 -7.568 1.00 56.25 88 HIS A C 1
ATOM 710 O O . HIS A 1 88 ? 12.640 8.802 -8.358 1.00 56.25 88 HIS A O 1
ATOM 716 N N . LEU A 1 89 ? 10.609 9.334 -7.527 1.00 61.44 89 LEU A N 1
ATOM 717 C CA . LEU A 1 89 ? 9.774 8.614 -8.502 1.00 61.44 89 LEU A CA 1
ATOM 718 C C . LEU A 1 89 ? 10.168 8.866 -9.967 1.00 61.44 89 LEU A C 1
ATOM 720 O O . LEU A 1 89 ? 9.866 8.059 -10.834 1.00 61.44 89 LEU A O 1
ATOM 724 N N . ARG A 1 90 ? 10.818 10.001 -10.248 1.00 67.00 90 ARG A N 1
ATOM 725 C CA . ARG A 1 90 ? 11.178 10.474 -11.588 1.00 67.00 90 ARG A CA 1
ATOM 726 C C . ARG A 1 90 ? 12.558 10.029 -12.064 1.00 67.00 90 ARG A C 1
ATOM 728 O O . ARG A 1 90 ? 12.798 10.044 -13.265 1.00 67.00 90 ARG A O 1
ATOM 735 N N . ALA A 1 91 ? 13.471 9.665 -11.164 1.00 69.44 91 ALA A N 1
ATOM 736 C CA . ALA A 1 91 ? 14.860 9.404 -11.545 1.00 69.44 91 ALA A CA 1
ATOM 737 C C . ALA A 1 91 ? 15.004 8.243 -12.557 1.00 69.44 91 ALA A C 1
ATOM 739 O O . ALA A 1 91 ? 15.748 8.397 -13.531 1.00 69.44 91 ALA A O 1
ATOM 740 N N . PRO A 1 92 ? 14.243 7.137 -12.430 1.00 73.12 92 PRO A N 1
ATOM 741 C CA . PRO A 1 92 ? 14.250 6.082 -13.442 1.00 73.12 92 PRO A CA 1
ATOM 742 C C . PRO A 1 92 ? 13.727 6.531 -14.810 1.00 73.12 92 PRO A C 1
ATOM 744 O O . PRO A 1 92 ? 14.281 6.151 -15.837 1.00 73.12 92 PRO A O 1
ATOM 747 N N . PHE A 1 93 ? 12.703 7.388 -14.831 1.00 77.00 93 PHE A N 1
ATOM 748 C CA . PHE A 1 93 ? 12.118 7.942 -16.055 1.00 77.00 93 PHE A CA 1
ATOM 749 C C . PHE A 1 93 ? 13.135 8.788 -16.815 1.00 77.00 93 PHE A C 1
ATOM 751 O O . PHE A 1 93 ? 13.354 8.580 -18.005 1.00 77.00 93 PHE A O 1
ATOM 758 N N . VAL A 1 94 ? 13.827 9.681 -16.100 1.00 75.62 94 VAL A N 1
ATOM 759 C CA . VAL A 1 94 ? 14.872 10.532 -16.679 1.00 75.62 94 VAL A CA 1
ATOM 760 C C . VAL A 1 94 ? 16.006 9.690 -17.260 1.00 75.62 94 VAL A C 1
ATOM 762 O O . VAL A 1 94 ? 16.388 9.911 -18.406 1.00 75.62 94 VAL A O 1
ATOM 765 N N . LYS A 1 95 ? 16.519 8.694 -16.520 1.00 76.50 95 LYS A N 1
ATOM 766 C CA . LYS A 1 95 ? 17.592 7.823 -17.034 1.00 76.50 95 LYS A CA 1
ATOM 767 C C . LYS A 1 95 ? 17.157 6.986 -18.235 1.00 76.50 95 LYS A C 1
ATOM 769 O O . LYS A 1 95 ? 17.968 6.739 -19.120 1.00 76.50 95 LYS A O 1
ATOM 774 N N . ALA A 1 96 ? 15.892 6.582 -18.280 1.00 81.31 96 ALA A N 1
ATOM 775 C CA . ALA A 1 96 ? 15.326 5.868 -19.416 1.00 81.31 96 ALA A CA 1
ATOM 776 C C . ALA A 1 96 ? 14.992 6.782 -20.611 1.00 81.31 96 ALA A C 1
ATOM 778 O O . ALA A 1 96 ? 14.596 6.272 -21.656 1.00 81.31 96 ALA A O 1
ATOM 779 N N . ASN A 1 97 ? 15.140 8.108 -20.473 1.00 83.62 97 ASN A N 1
ATOM 780 C CA . ASN A 1 97 ? 14.656 9.111 -21.425 1.00 83.62 97 ASN A CA 1
ATOM 781 C C . ASN A 1 97 ? 13.153 8.953 -21.741 1.00 83.62 97 ASN A C 1
ATOM 783 O O . ASN A 1 97 ? 12.712 9.099 -22.880 1.00 83.62 97 ASN A O 1
ATOM 787 N N . ILE A 1 98 ? 12.366 8.628 -20.713 1.00 83.25 98 ILE A N 1
ATOM 788 C CA . ILE A 1 98 ? 10.914 8.467 -20.782 1.00 83.25 98 ILE A CA 1
ATOM 789 C C . ILE A 1 98 ? 10.269 9.631 -20.021 1.00 83.25 98 ILE A C 1
ATOM 791 O O . ILE A 1 98 ? 10.687 9.925 -18.898 1.00 83.25 98 ILE A O 1
ATOM 795 N N . PRO A 1 99 ? 9.253 10.310 -20.582 1.00 79.69 99 PRO A N 1
ATOM 796 C CA . PRO A 1 99 ? 8.511 11.333 -19.857 1.00 79.69 99 PRO A CA 1
ATOM 797 C C . PRO A 1 99 ? 7.903 10.782 -18.564 1.00 79.69 99 PRO A C 1
ATOM 799 O O . PRO A 1 99 ? 7.308 9.706 -18.546 1.00 79.69 99 PRO A O 1
ATOM 802 N N . PHE A 1 100 ? 8.047 11.526 -17.466 1.00 77.56 100 PHE A N 1
ATOM 803 C CA . PHE A 1 100 ? 7.371 11.166 -16.226 1.00 77.56 100 PHE A CA 1
ATOM 804 C C . PHE A 1 100 ? 5.872 11.423 -16.352 1.00 77.56 100 PHE A C 1
ATOM 806 O O . PHE A 1 100 ? 5.445 12.566 -16.522 1.00 77.56 100 PHE A O 1
ATOM 813 N N . GLU A 1 101 ? 5.092 10.364 -16.184 1.00 75.25 101 GLU A N 1
ATOM 814 C CA . GLU A 1 101 ? 3.637 10.404 -16.183 1.00 75.25 101 GLU A CA 1
ATOM 815 C C . GLU A 1 101 ? 3.092 9.780 -14.898 1.00 75.25 101 GLU A C 1
ATOM 817 O O . GLU A 1 101 ? 3.689 8.873 -14.313 1.00 75.25 101 GLU A O 1
ATOM 822 N N . ILE A 1 102 ? 1.951 10.299 -14.446 1.00 76.56 102 ILE A N 1
ATOM 823 C CA . ILE A 1 102 ? 1.223 9.782 -13.289 1.00 76.56 102 ILE A CA 1
ATOM 824 C C . ILE A 1 102 ? 0.069 8.944 -13.822 1.00 76.56 102 ILE A C 1
ATOM 826 O O . ILE A 1 102 ? -0.813 9.462 -14.505 1.00 76.56 102 ILE A O 1
ATOM 830 N N . PHE A 1 103 ? 0.062 7.660 -13.479 1.00 83.25 103 PHE A N 1
ATOM 831 C CA . PHE A 1 103 ? -0.982 6.736 -13.898 1.00 83.25 103 PHE A CA 1
ATOM 832 C C . PHE A 1 103 ? -1.962 6.424 -12.764 1.00 83.25 103 PHE A C 1
ATOM 834 O O . PHE A 1 103 ? -1.558 6.311 -11.606 1.00 83.25 103 PHE A O 1
ATOM 841 N N . PRO A 1 104 ? -3.244 6.168 -13.073 1.00 83.00 104 PRO A N 1
ATOM 842 C CA . PRO A 1 104 ? -4.153 5.561 -12.110 1.00 83.00 104 PRO A CA 1
ATOM 843 C C . PRO A 1 104 ? -3.643 4.172 -11.715 1.00 83.00 104 PRO A C 1
ATOM 845 O O . PRO A 1 104 ? -3.687 3.240 -12.518 1.00 83.00 104 PRO A O 1
ATOM 848 N N . LEU A 1 105 ? -3.135 4.032 -10.494 1.00 84.06 105 LEU A N 1
ATOM 849 C CA . LEU A 1 105 ? -2.643 2.758 -9.973 1.00 84.06 105 LEU A CA 1
ATOM 850 C C . LEU A 1 105 ? -3.790 1.771 -9.754 1.00 84.06 105 LEU A C 1
ATOM 852 O O . LEU A 1 105 ? -4.899 2.160 -9.388 1.00 84.06 105 LEU A O 1
ATOM 856 N N . THR A 1 106 ? -3.511 0.485 -9.952 1.00 85.12 106 THR A N 1
ATOM 857 C CA . THR A 1 106 ? -4.507 -0.584 -9.819 1.00 85.12 106 THR A CA 1
ATOM 858 C C . THR A 1 106 ? -4.023 -1.664 -8.869 1.00 85.12 106 THR A C 1
ATOM 860 O O . THR A 1 106 ? -2.834 -1.960 -8.808 1.00 85.12 106 THR A O 1
ATOM 863 N N . LEU A 1 107 ? -4.959 -2.276 -8.146 1.00 89.06 107 LEU A N 1
ATOM 864 C CA . LEU A 1 107 ? -4.702 -3.448 -7.318 1.00 89.06 107 LEU A CA 1
ATOM 865 C C . LEU A 1 107 ? -5.930 -4.363 -7.367 1.00 89.06 107 LEU A C 1
ATOM 867 O O . LEU A 1 107 ? -6.978 -4.037 -6.807 1.00 89.06 107 LEU A O 1
ATOM 871 N N . LYS A 1 108 ? -5.836 -5.485 -8.087 1.00 91.12 108 LYS A N 1
ATOM 872 C CA . LYS A 1 108 ? -6.986 -6.366 -8.315 1.00 91.12 108 LYS A CA 1
ATOM 873 C C . LYS A 1 108 ? -7.204 -7.335 -7.157 1.00 91.12 108 LYS A C 1
ATOM 875 O O . LYS A 1 108 ? -6.389 -8.209 -6.893 1.00 91.12 108 LYS A O 1
ATOM 880 N N . ILE A 1 109 ? -8.369 -7.246 -6.529 1.00 91.81 109 ILE A N 1
ATOM 881 C CA . ILE A 1 109 ? -8.767 -8.165 -5.460 1.00 91.81 109 ILE A CA 1
ATOM 882 C C . ILE A 1 109 ? -9.676 -9.249 -6.043 1.00 91.81 109 ILE A C 1
ATOM 884 O O . ILE A 1 109 ? -10.656 -8.947 -6.726 1.00 91.81 109 ILE A O 1
ATOM 888 N N . SER A 1 110 ? -9.359 -10.525 -5.805 1.00 92.69 110 SER A N 1
ATOM 889 C CA . SER A 1 110 ? -10.172 -11.640 -6.302 1.00 92.69 110 SER A CA 1
ATOM 890 C C . SER A 1 110 ? -11.366 -11.936 -5.390 1.00 92.69 110 SER A C 1
ATOM 892 O O . SER A 1 110 ? -11.393 -11.587 -4.207 1.00 92.69 110 SER A O 1
ATOM 894 N N . LYS A 1 111 ? -12.337 -12.690 -5.922 1.00 95.06 111 LYS A N 1
ATOM 895 C CA . LYS A 1 111 ? -13.495 -13.180 -5.157 1.00 95.06 111 LYS A CA 1
ATOM 896 C C . LYS A 1 111 ? -13.090 -13.989 -3.920 1.00 95.06 111 LYS A C 1
ATOM 898 O O . LYS A 1 111 ? -13.802 -13.937 -2.922 1.00 95.06 111 LYS A O 1
ATOM 903 N N . LYS A 1 112 ? -11.952 -14.698 -3.962 1.00 94.94 112 LYS A N 1
ATOM 904 C CA . LYS A 1 112 ? -11.435 -15.460 -2.817 1.00 94.94 112 LYS A CA 1
ATOM 905 C C . LYS A 1 112 ? -11.108 -14.529 -1.647 1.00 94.94 112 LYS A C 1
ATOM 907 O O . LYS A 1 112 ? -11.614 -14.752 -0.552 1.00 94.94 112 LYS A O 1
ATOM 912 N N . GLN A 1 113 ? -10.335 -13.463 -1.883 1.00 95.25 113 GLN A N 1
ATOM 913 C CA . GLN A 1 113 ? -9.975 -12.515 -0.820 1.00 95.25 113 GLN A CA 1
ATOM 914 C C . GLN A 1 113 ? -11.197 -11.742 -0.307 1.00 95.25 113 GLN A C 1
ATOM 916 O O . GLN A 1 113 ? -11.345 -11.556 0.899 1.00 95.25 113 GLN A O 1
ATOM 921 N N . ILE A 1 114 ? -12.127 -11.374 -1.198 1.00 96.12 114 ILE A N 1
ATOM 922 C CA . ILE A 1 114 ? -13.405 -10.759 -0.802 1.00 96.12 114 ILE A CA 1
ATOM 923 C C . ILE A 1 114 ? -14.215 -11.704 0.100 1.00 96.12 114 ILE A C 1
ATOM 925 O O . ILE A 1 114 ? -14.792 -11.257 1.088 1.00 96.12 114 ILE A O 1
ATOM 929 N N . GLY A 1 115 ? -14.246 -13.003 -0.211 1.00 96.75 115 GLY A N 1
ATOM 930 C CA . GLY A 1 115 ? -14.930 -14.013 0.598 1.00 96.75 115 GLY A CA 1
ATOM 931 C C . GLY A 1 115 ? -14.354 -14.136 2.011 1.00 96.75 115 GLY A C 1
ATOM 932 O O . GLY A 1 115 ? -15.119 -14.183 2.975 1.00 96.75 115 GLY A O 1
ATOM 933 N N . VAL A 1 116 ? -13.022 -14.119 2.147 1.00 95.94 116 VAL A N 1
ATOM 934 C CA . VAL A 1 116 ? -12.337 -14.112 3.455 1.00 95.94 116 VAL A CA 1
ATOM 935 C C . VAL A 1 116 ? -12.719 -12.868 4.257 1.00 95.94 116 VAL A C 1
ATOM 937 O O . VAL A 1 116 ? -13.178 -12.993 5.393 1.00 95.94 116 VAL A O 1
ATOM 940 N N . ALA A 1 117 ? -12.629 -11.683 3.648 1.00 96.31 117 ALA A N 1
ATOM 941 C CA . ALA A 1 117 ? -13.025 -10.427 4.280 1.00 96.31 117 ALA A CA 1
ATOM 942 C C . ALA A 1 117 ? -14.491 -10.445 4.746 1.00 96.31 117 ALA A C 1
ATOM 944 O O . ALA A 1 117 ? -14.792 -10.115 5.892 1.00 96.31 117 ALA A O 1
ATOM 945 N N . SER A 1 118 ? -15.411 -10.901 3.891 1.00 95.56 118 SER A N 1
ATOM 946 C CA . SER A 1 118 ? -16.831 -11.029 4.228 1.00 95.56 118 SER A CA 1
ATOM 947 C C . SER A 1 118 ? -17.089 -11.996 5.385 1.00 95.56 118 SER A C 1
ATOM 949 O O . SER A 1 118 ? -17.951 -11.716 6.216 1.00 95.56 118 SER A O 1
ATOM 951 N N . LYS A 1 119 ? -16.347 -13.109 5.474 1.00 95.50 119 LYS A N 1
ATOM 952 C CA . LYS A 1 119 ? -16.450 -14.050 6.600 1.00 95.50 119 LYS A CA 1
ATOM 953 C C . LYS A 1 119 ? -16.030 -13.391 7.914 1.00 95.50 119 LYS A C 1
ATOM 955 O O . LYS A 1 119 ? -16.715 -13.567 8.916 1.00 95.50 119 LYS A O 1
ATOM 960 N N . ILE A 1 120 ? -14.939 -12.623 7.898 1.00 95.38 120 ILE A N 1
ATOM 961 C CA . ILE A 1 120 ? -14.448 -11.900 9.078 1.00 95.38 120 ILE A CA 1
ATOM 962 C C . ILE A 1 120 ? -15.498 -10.893 9.546 1.00 95.38 120 ILE A C 1
ATOM 964 O O . ILE A 1 120 ? -15.930 -10.981 10.688 1.00 95.38 120 ILE A O 1
ATOM 968 N N . ILE A 1 121 ? -15.972 -10.016 8.655 1.00 93.75 121 ILE A N 1
ATOM 969 C CA . ILE A 1 121 ? -16.988 -9.002 8.982 1.00 93.75 121 ILE A CA 1
ATOM 970 C C . ILE A 1 121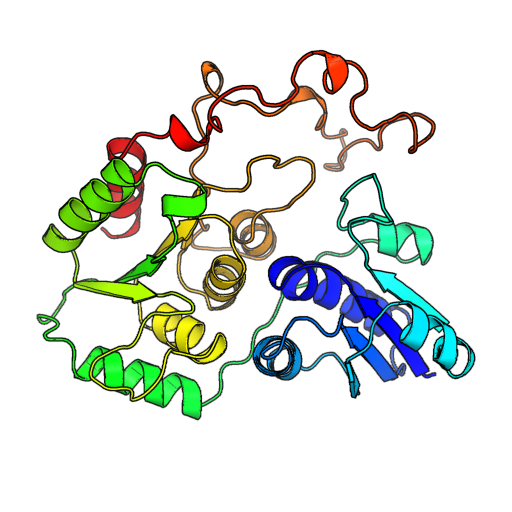 ? -18.281 -9.640 9.504 1.00 93.75 121 ILE A C 1
ATOM 972 O O . ILE A 1 121 ? -18.824 -9.178 10.499 1.00 93.75 121 ILE A O 1
ATOM 976 N N . LYS A 1 122 ? -18.759 -10.731 8.889 1.00 91.69 122 LYS A N 1
ATOM 977 C CA . LYS A 1 122 ? -19.977 -11.432 9.335 1.00 91.69 122 LYS A CA 1
ATOM 978 C C . LYS A 1 122 ? -19.852 -12.004 10.752 1.00 91.69 122 LYS A C 1
ATOM 980 O O . LYS A 1 122 ? -20.847 -12.079 11.465 1.00 91.69 122 LYS A O 1
ATOM 985 N N . ASN A 1 123 ? -18.652 -12.427 11.137 1.00 91.06 123 ASN A N 1
ATOM 986 C CA . ASN A 1 123 ? -18.389 -13.005 12.453 1.00 91.06 123 ASN A CA 1
ATOM 987 C C . ASN A 1 123 ? -18.060 -11.946 13.514 1.00 91.06 123 ASN A C 1
ATOM 989 O O . ASN A 1 123 ? -17.888 -12.287 14.683 1.00 91.06 123 ASN A O 1
ATOM 993 N N . MET A 1 124 ? -17.967 -10.673 13.127 1.00 88.81 124 MET A N 1
ATOM 994 C CA . MET A 1 124 ? -17.904 -9.567 14.071 1.00 88.81 124 MET A CA 1
ATOM 995 C C . MET A 1 124 ? -19.329 -9.219 14.511 1.00 88.81 124 MET A C 1
ATOM 997 O O . MET A 1 124 ? -20.231 -9.100 13.682 1.00 88.81 124 MET A O 1
ATOM 1001 N N . SER A 1 125 ? -19.535 -9.028 15.815 1.00 80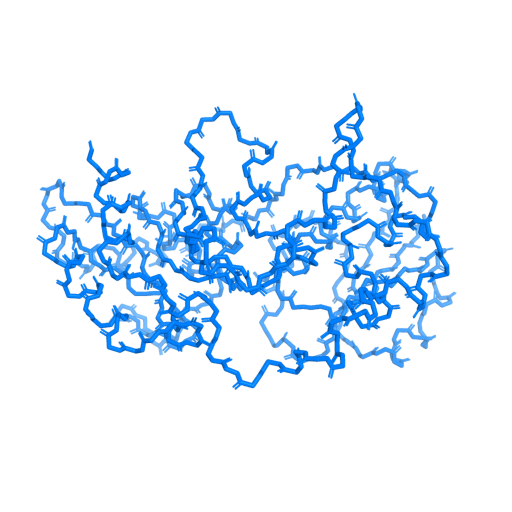.56 125 SER A N 1
ATOM 1002 C CA . SER A 1 125 ? -20.804 -8.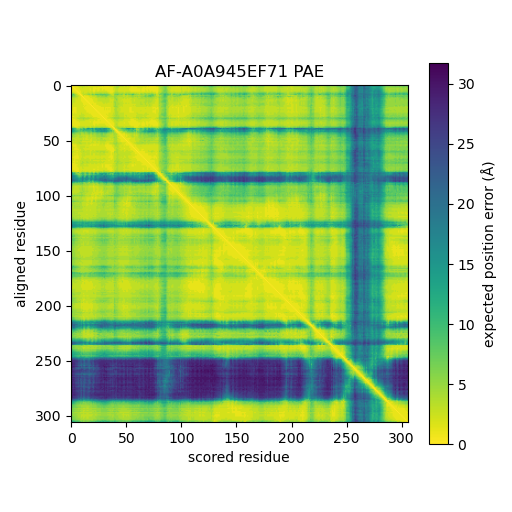549 16.378 1.00 80.56 125 SER A CA 1
ATOM 1003 C C . SER A 1 125 ? -21.006 -7.064 16.058 1.00 80.56 125 SER A C 1
ATOM 1005 O O . SER A 1 125 ? -20.884 -6.206 16.929 1.00 80.56 125 SER A O 1
ATOM 1007 N N . ILE A 1 126 ? -21.246 -6.750 14.785 1.00 82.25 126 ILE A N 1
ATOM 1008 C CA . ILE A 1 126 ? -21.458 -5.386 14.298 1.00 82.25 126 ILE A CA 1
ATOM 1009 C C . ILE A 1 126 ? -22.931 -5.048 14.504 1.00 82.25 126 ILE A C 1
ATOM 1011 O O . ILE A 1 126 ? -23.808 -5.650 13.882 1.00 82.25 126 ILE A O 1
ATOM 1015 N N . SER A 1 127 ? -23.218 -4.089 15.384 1.00 78.56 127 SER A N 1
ATOM 1016 C CA . SER A 1 127 ? -24.571 -3.553 15.528 1.00 78.56 127 SER A CA 1
ATOM 1017 C C . SER A 1 127 ? -25.042 -2.920 14.219 1.00 78.56 127 SER A C 1
ATOM 1019 O O . SER A 1 127 ? -24.267 -2.311 13.480 1.00 78.56 127 SER A O 1
ATOM 1021 N N . MET A 1 128 ? -26.331 -3.068 13.915 1.00 73.56 128 MET A N 1
ATOM 1022 C CA . MET A 1 128 ? -26.918 -2.516 12.696 1.00 73.56 128 MET A CA 1
ATOM 1023 C C . MET A 1 128 ? -26.676 -1.000 12.618 1.00 73.56 128 MET A C 1
ATOM 1025 O O . MET A 1 128 ? -26.999 -0.269 13.551 1.00 73.56 128 MET A O 1
ATOM 1029 N N . GLY A 1 129 ? -26.095 -0.536 11.508 1.00 76.75 129 GLY A N 1
ATOM 1030 C CA . GLY A 1 129 ? -25.753 0.876 11.296 1.00 76.75 129 GLY A CA 1
ATOM 1031 C C . GLY A 1 129 ? -24.415 1.320 11.898 1.00 76.75 129 GLY A C 1
ATOM 1032 O O . GLY A 1 129 ? -24.023 2.469 11.696 1.00 76.75 129 GLY A O 1
ATOM 1033 N N . SER A 1 130 ? -23.687 0.441 12.594 1.00 86.88 130 SER A N 1
ATOM 1034 C CA . SER A 1 130 ? -22.356 0.772 13.101 1.00 86.88 130 SER A CA 1
ATOM 1035 C C . SER A 1 130 ? -21.331 0.900 11.987 1.00 86.88 130 SER A C 1
ATOM 1037 O O . SER A 1 130 ? -21.239 0.065 11.088 1.00 86.88 130 SER A O 1
ATOM 1039 N N . LYS A 1 131 ? -20.527 1.954 12.103 1.00 94.88 131 LYS A N 1
ATOM 1040 C CA . LYS A 1 131 ? -19.366 2.205 11.261 1.00 94.88 131 LYS A CA 1
ATOM 1041 C C . LYS A 1 131 ? -18.247 1.216 11.563 1.00 94.88 131 LYS A C 1
ATOM 1043 O O . LYS A 1 131 ? -18.068 0.819 12.714 1.00 94.88 131 LYS A O 1
ATOM 1048 N N . ILE A 1 132 ? -17.478 0.857 10.542 1.00 96.38 132 ILE A N 1
ATOM 1049 C CA . ILE A 1 132 ? -16.319 -0.031 10.645 1.00 96.38 132 ILE A CA 1
ATOM 1050 C C . ILE A 1 132 ? -15.060 0.779 10.350 1.00 96.38 132 ILE A C 1
ATOM 1052 O O . ILE A 1 132 ? -14.929 1.369 9.277 1.00 96.38 132 ILE A O 1
ATOM 1056 N N . ILE A 1 133 ? -14.108 0.771 11.280 1.00 97.44 133 ILE A N 1
ATOM 1057 C CA . ILE A 1 133 ? -12.783 1.360 11.079 1.00 97.44 133 ILE A CA 1
ATOM 1058 C C . ILE A 1 133 ? -11.762 0.232 11.006 1.00 97.44 133 ILE A C 1
ATOM 1060 O O . ILE A 1 133 ? -11.588 -0.525 11.963 1.00 97.44 133 ILE A O 1
ATOM 1064 N N . ALA A 1 134 ? -11.056 0.152 9.882 1.00 97.56 134 ALA A N 1
ATOM 1065 C CA . ALA A 1 134 ? -9.860 -0.662 9.763 1.00 97.56 134 ALA A CA 1
ATOM 1066 C C . ALA A 1 134 ? -8.667 0.102 10.345 1.00 97.56 134 ALA A C 1
ATOM 1068 O O . ALA A 1 134 ? -8.323 1.173 9.846 1.00 97.56 134 ALA A O 1
ATOM 1069 N N . ILE A 1 135 ? -8.037 -0.430 11.391 1.00 97.25 135 ILE A N 1
ATOM 1070 C CA . ILE A 1 135 ? -6.869 0.190 12.022 1.00 97.25 135 ILE A CA 1
ATOM 1071 C C . ILE A 1 135 ? -5.626 -0.669 11.842 1.00 97.25 135 ILE A C 1
ATOM 1073 O O . ILE A 1 135 ? -5.659 -1.884 12.019 1.00 97.25 135 ILE A O 1
ATOM 1077 N N . GLN A 1 136 ? -4.516 -0.032 11.495 1.00 95.56 136 GLN A N 1
ATOM 1078 C CA . GLN A 1 136 ? -3.228 -0.697 11.383 1.00 95.56 136 GLN A CA 1
ATOM 1079 C C . GLN A 1 136 ? -2.685 -1.115 12.764 1.00 95.56 136 GLN A C 1
ATOM 1081 O O . GLN A 1 136 ? -2.692 -0.330 13.708 1.00 95.56 136 GLN A O 1
ATOM 1086 N N . ASP A 1 137 ? -2.195 -2.348 12.882 1.00 93.31 137 ASP A N 1
ATOM 1087 C CA . ASP A 1 137 ? -1.687 -2.920 14.136 1.00 93.31 137 ASP A CA 1
ATOM 1088 C C . ASP A 1 137 ? -0.326 -2.335 14.545 1.00 93.31 137 ASP A C 1
ATOM 1090 O O . ASP A 1 137 ? -0.111 -1.958 15.695 1.00 93.31 137 ASP A O 1
ATOM 1094 N N . ASP A 1 138 ? 0.581 -2.175 13.577 1.00 88.00 138 ASP A N 1
ATOM 1095 C CA . ASP A 1 138 ? 1.980 -1.794 13.794 1.00 88.00 138 ASP A CA 1
ATOM 1096 C C . ASP A 1 138 ? 2.226 -0.275 13.732 1.00 88.00 138 ASP A C 1
ATOM 1098 O O . ASP A 1 138 ? 3.321 0.181 13.388 1.00 88.00 138 ASP A O 1
ATOM 1102 N N . MET A 1 139 ? 1.218 0.534 14.084 1.00 89.44 139 MET A N 1
ATOM 1103 C CA . MET A 1 139 ? 1.345 2.000 14.135 1.00 89.44 139 MET A CA 1
ATOM 1104 C C . MET A 1 139 ? 2.447 2.466 15.100 1.00 89.44 139 MET A C 1
ATOM 1106 O O . MET A 1 139 ? 3.081 3.497 14.857 1.00 89.44 139 MET A O 1
ATOM 1110 N N . ASN A 1 140 ? 2.727 1.687 16.151 1.00 84.75 140 ASN A N 1
ATOM 1111 C CA . ASN A 1 140 ? 3.746 1.990 17.160 1.00 84.75 140 ASN A CA 1
ATOM 1112 C C . ASN A 1 140 ? 5.187 2.011 16.608 1.00 84.75 140 ASN A C 1
ATOM 1114 O O . ASN A 1 140 ? 6.104 2.523 17.243 1.00 84.75 140 ASN A O 1
ATOM 1118 N N . ARG A 1 141 ? 5.407 1.517 15.382 1.00 80.25 141 ARG A N 1
ATOM 1119 C CA . ARG A 1 141 ? 6.697 1.635 14.685 1.00 80.25 141 ARG A CA 1
ATOM 1120 C C . ARG A 1 141 ? 7.090 3.073 14.359 1.00 80.25 141 ARG A C 1
ATOM 1122 O O . ARG A 1 141 ? 8.266 3.340 14.121 1.00 80.25 141 ARG A O 1
ATOM 1129 N N . LYS A 1 142 ? 6.106 3.968 14.225 1.00 76.44 142 LYS A N 1
ATOM 1130 C CA . LYS A 1 142 ? 6.311 5.373 13.827 1.00 76.44 142 LYS A CA 1
ATOM 1131 C C . LYS A 1 142 ? 5.586 6.369 14.736 1.00 76.44 142 LYS A C 1
ATOM 1133 O O . LYS A 1 142 ? 5.723 7.574 14.524 1.00 76.44 142 LYS A O 1
ATOM 1138 N N . TRP A 1 143 ? 4.818 5.884 15.707 1.00 83.88 143 TRP A N 1
ATOM 1139 C CA . TRP A 1 143 ? 4.053 6.695 16.645 1.00 83.88 143 TRP A CA 1
ATOM 1140 C C . TRP A 1 143 ? 4.129 6.101 18.054 1.00 83.88 143 TRP A C 1
ATOM 1142 O O . TRP A 1 143 ? 4.417 4.922 18.205 1.00 83.88 143 TRP A O 1
ATOM 1152 N N . ASP A 1 144 ? 3.909 6.906 19.089 1.00 85.94 144 ASP A N 1
ATOM 1153 C CA . ASP A 1 144 ? 4.040 6.445 20.475 1.00 85.94 144 ASP A CA 1
ATOM 1154 C C . ASP A 1 144 ? 3.013 5.352 20.811 1.00 85.94 144 ASP A C 1
ATOM 1156 O O . ASP A 1 144 ? 1.832 5.485 20.495 1.00 85.94 144 ASP A O 1
ATOM 1160 N N . GLU A 1 145 ? 3.452 4.280 21.473 1.00 88.25 145 GLU A N 1
ATOM 1161 C CA . GLU A 1 145 ? 2.595 3.135 21.795 1.00 88.25 145 GLU A CA 1
ATOM 1162 C C . GLU A 1 145 ? 1.417 3.526 22.697 1.00 88.25 145 GLU A C 1
ATOM 1164 O O . GLU A 1 145 ? 0.286 3.121 22.433 1.00 88.25 145 GLU A O 1
ATOM 1169 N N . LYS A 1 146 ? 1.632 4.389 23.702 1.00 94.44 146 LYS A N 1
ATOM 1170 C CA . LYS A 1 146 ? 0.539 4.850 24.574 1.00 94.44 146 LYS A CA 1
ATOM 1171 C C . LYS A 1 146 ? -0.479 5.664 23.781 1.00 94.44 146 LYS A C 1
ATOM 1173 O O . LYS A 1 146 ? -1.677 5.514 24.002 1.00 94.44 146 LYS A O 1
ATOM 1178 N N . LYS A 1 147 ? -0.024 6.476 22.820 1.00 94.06 147 LYS A N 1
ATOM 1179 C CA . LYS A 1 147 ? -0.910 7.202 21.895 1.00 94.06 147 LYS A CA 1
ATOM 1180 C C . LYS A 1 147 ? -1.691 6.271 20.971 1.00 94.06 147 LYS A C 1
ATOM 1182 O O . LYS A 1 147 ? -2.868 6.526 20.722 1.00 94.06 147 LYS A O 1
ATOM 1187 N N . VAL A 1 148 ? -1.067 5.205 20.467 1.00 93.50 148 VAL A N 1
ATOM 1188 C CA . VAL A 1 148 ? -1.740 4.189 19.641 1.00 93.50 148 VAL A CA 1
ATOM 1189 C C . VAL A 1 148 ? -2.856 3.510 20.433 1.00 93.50 148 VAL A C 1
ATOM 1191 O O . VAL A 1 148 ? -3.984 3.430 19.946 1.00 93.50 148 VAL A O 1
ATOM 1194 N N . GLU A 1 149 ? -2.574 3.077 21.661 1.00 96.12 149 GLU A N 1
ATOM 1195 C CA . GLU A 1 149 ? -3.566 2.423 22.519 1.00 96.12 149 GLU A CA 1
ATOM 1196 C C . GLU A 1 149 ? -4.681 3.381 22.955 1.00 96.12 149 GLU A C 1
ATOM 1198 O O . GLU A 1 149 ? -5.863 3.024 22.929 1.00 96.12 149 GLU A O 1
ATOM 1203 N N . GLU A 1 150 ? -4.347 4.638 23.260 1.00 97.56 150 GLU A N 1
ATOM 1204 C CA . GLU A 1 150 ? -5.348 5.670 23.529 1.00 97.56 150 GLU A CA 1
ATOM 1205 C C . GLU A 1 150 ? -6.246 5.915 22.303 1.00 97.56 150 GLU A C 1
ATOM 1207 O O . GLU A 1 150 ? -7.471 5.974 22.439 1.00 97.56 150 GLU A O 1
ATOM 1212 N N . LEU A 1 151 ? -5.670 6.013 21.098 1.00 96.81 151 LEU A N 1
ATOM 1213 C CA . LEU A 1 151 ? -6.434 6.177 19.861 1.00 96.81 151 LEU A CA 1
ATOM 1214 C C . LEU A 1 151 ? -7.377 4.987 19.636 1.00 96.81 151 LEU A C 1
ATOM 1216 O O . LEU A 1 151 ? -8.569 5.203 19.419 1.00 96.81 151 LEU A O 1
ATOM 1220 N N . LYS A 1 152 ? -6.881 3.745 19.739 1.00 96.50 152 LYS A N 1
ATOM 1221 C CA . LYS A 1 152 ? -7.694 2.518 19.626 1.00 96.50 152 LYS A CA 1
ATOM 1222 C C . LYS A 1 152 ? -8.869 2.533 20.604 1.00 96.50 152 LYS A C 1
ATOM 1224 O O . LYS A 1 152 ? -10.005 2.289 20.200 1.00 96.50 152 LYS A O 1
ATOM 1229 N N . SER A 1 153 ? -8.605 2.876 21.866 1.00 97.12 153 SER A N 1
ATOM 1230 C CA . SER A 1 153 ? -9.611 2.961 22.932 1.00 97.12 153 SER A CA 1
ATOM 1231 C C . SER A 1 153 ? -10.674 4.032 22.671 1.00 9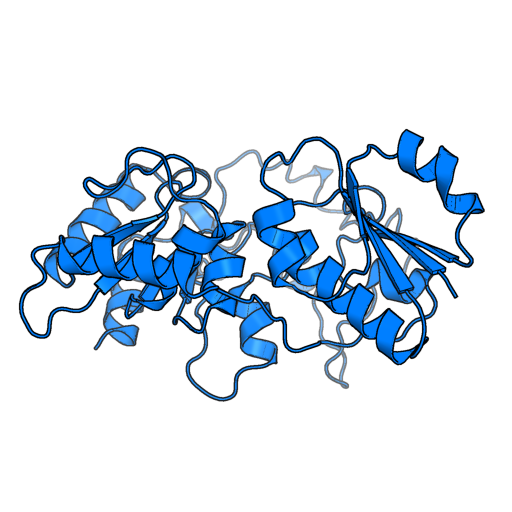7.12 153 SER A C 1
ATOM 1233 O O . SER A 1 153 ? -11.850 3.840 22.975 1.00 97.12 153 SER A O 1
ATOM 1235 N N . ARG A 1 154 ? -10.298 5.178 22.093 1.00 97.69 154 ARG A N 1
ATOM 1236 C CA . ARG A 1 154 ? -11.268 6.219 21.724 1.00 97.69 154 ARG A CA 1
ATOM 1237 C C . ARG A 1 154 ? -12.094 5.821 20.502 1.00 97.69 154 ARG A C 1
ATOM 1239 O O . ARG A 1 154 ? -13.304 6.020 20.504 1.00 97.69 154 ARG A O 1
ATOM 1246 N N . LEU A 1 155 ? -11.466 5.238 19.481 1.00 96.44 155 LEU A N 1
ATOM 1247 C CA . LEU A 1 155 ? -12.152 4.830 18.253 1.00 96.44 155 LEU A CA 1
ATOM 1248 C C . LEU A 1 155 ? -13.146 3.683 18.490 1.00 96.44 155 LEU A C 1
ATOM 1250 O O . LEU A 1 155 ? -14.227 3.692 17.903 1.00 96.44 155 LEU A O 1
ATOM 1254 N N . SER A 1 156 ? -12.841 2.746 19.393 1.00 94.94 156 SER A N 1
ATOM 1255 C CA . SER A 1 156 ? -13.744 1.632 19.725 1.00 94.94 156 SER A CA 1
ATOM 1256 C C . SER A 1 156 ? -15.055 2.061 20.392 1.00 94.94 156 SER A C 1
ATOM 1258 O O . SER A 1 156 ? -16.012 1.292 20.407 1.00 94.94 156 SER A O 1
ATOM 1260 N N . LYS A 1 157 ? -15.133 3.295 20.907 1.00 94.50 157 LYS A N 1
ATOM 1261 C CA . LYS A 1 157 ? -16.365 3.868 21.472 1.00 94.50 157 LYS A CA 1
ATOM 1262 C C . LYS A 1 157 ? -17.335 4.386 20.409 1.00 94.50 157 LYS A C 1
ATOM 1264 O O . LYS A 1 157 ? -18.503 4.584 20.723 1.00 94.50 157 LYS A O 1
ATOM 1269 N N . ILE A 1 158 ? -16.862 4.641 19.187 1.00 94.62 158 ILE A N 1
ATOM 1270 C CA . ILE A 1 158 ? -17.651 5.286 18.120 1.00 94.62 158 ILE A CA 1
ATOM 1271 C C . ILE A 1 158 ? -17.835 4.412 16.875 1.00 94.62 158 ILE A C 1
ATOM 1273 O O . ILE A 1 158 ? -18.591 4.787 15.979 1.00 94.62 158 ILE A O 1
ATOM 1277 N N . ALA A 1 159 ? -17.125 3.287 16.788 1.00 95.56 159 ALA A N 1
ATOM 1278 C CA . ALA A 1 159 ? -17.144 2.388 15.643 1.00 95.56 159 ALA A CA 1
ATOM 1279 C C . ALA A 1 159 ? -16.681 0.981 16.036 1.00 95.56 159 ALA A C 1
ATOM 1281 O O . ALA A 1 159 ? -15.957 0.789 17.015 1.00 95.56 159 ALA A O 1
ATOM 1282 N N . THR A 1 160 ? -17.039 -0.008 15.221 1.00 95.50 160 THR A N 1
ATOM 1283 C CA . THR A 1 160 ? -16.427 -1.332 15.296 1.00 95.50 160 THR A CA 1
ATOM 1284 C C . THR A 1 160 ? -15.019 -1.278 14.709 1.00 95.50 160 THR A C 1
ATOM 1286 O O . THR A 1 160 ? -14.824 -0.856 13.570 1.00 95.50 160 THR A O 1
ATOM 1289 N N . ILE A 1 161 ? -14.032 -1.734 15.479 1.00 95.38 161 ILE A N 1
ATOM 1290 C CA . ILE A 1 161 ? -12.633 -1.761 15.050 1.00 95.38 161 ILE A CA 1
ATOM 1291 C C . ILE A 1 161 ? -12.292 -3.122 14.459 1.00 95.38 161 ILE A C 1
ATOM 1293 O O . ILE A 1 161 ? -12.482 -4.153 15.105 1.00 95.38 161 ILE A O 1
ATOM 1297 N N . VAL A 1 162 ? -11.733 -3.117 13.250 1.00 96.06 162 VAL A N 1
ATOM 1298 C CA . VAL A 1 162 ? -11.061 -4.275 12.663 1.00 96.06 162 VAL A CA 1
ATOM 1299 C C . VAL A 1 162 ? -9.567 -3.983 12.564 1.00 96.06 162 VAL A C 1
ATOM 1301 O O . VAL A 1 162 ? -9.145 -3.017 11.937 1.00 96.06 162 VAL A O 1
ATOM 1304 N N . VAL A 1 163 ? -8.752 -4.788 13.238 1.00 95.56 163 VAL A N 1
ATOM 1305 C CA . VAL A 1 163 ? -7.295 -4.603 13.258 1.00 95.56 163 VAL A CA 1
ATOM 1306 C C . VAL A 1 163 ? -6.680 -5.260 12.023 1.00 95.56 163 VAL A C 1
ATOM 1308 O O . VAL A 1 163 ? -7.063 -6.371 11.675 1.00 95.56 163 VAL A O 1
ATOM 1311 N N . ILE A 1 164 ? -5.736 -4.589 11.364 1.00 95.25 164 ILE A N 1
ATOM 1312 C CA . ILE A 1 164 ? -5.057 -5.050 10.150 1.00 95.25 164 ILE A CA 1
ATOM 1313 C C . ILE A 1 164 ? -3.546 -5.022 10.364 1.00 95.25 164 ILE A C 1
ATOM 1315 O O . ILE A 1 164 ? -2.984 -3.995 10.736 1.00 95.25 164 ILE A O 1
ATOM 1319 N N . GLY A 1 165 ? -2.856 -6.117 10.059 1.00 88.25 165 GLY A N 1
ATOM 1320 C CA . GLY A 1 165 ? -1.400 -6.160 10.142 1.00 88.25 165 GLY A CA 1
ATOM 1321 C C . GLY A 1 165 ? -0.822 -7.511 9.727 1.00 88.25 165 GLY A C 1
ATOM 1322 O O . GLY A 1 165 ? -1.540 -8.508 9.707 1.00 88.25 165 GLY A O 1
ATOM 1323 N N . PRO A 1 166 ? 0.488 -7.576 9.433 1.00 79.75 166 PRO A N 1
ATOM 1324 C CA . PRO A 1 166 ? 1.138 -8.767 8.875 1.00 79.75 166 PRO A CA 1
ATOM 1325 C C . PRO A 1 166 ? 1.133 -9.989 9.808 1.00 79.75 166 PRO A C 1
ATOM 1327 O O . PRO A 1 166 ? 1.390 -11.102 9.364 1.00 79.75 166 PRO A O 1
ATOM 1330 N N . LYS A 1 167 ? 0.878 -9.789 11.105 1.00 86.56 167 LYS A N 1
ATOM 1331 C CA . LYS A 1 167 ? 0.840 -10.849 12.125 1.00 86.56 167 LYS A CA 1
ATOM 1332 C C . LYS A 1 167 ? -0.547 -11.030 12.748 1.00 86.56 167 LYS A C 1
ATOM 1334 O O . LYS A 1 167 ? -0.698 -11.835 13.661 1.00 86.56 167 LYS A O 1
ATOM 1339 N N . VAL A 1 168 ? -1.548 -10.286 12.277 1.00 88.75 168 VAL A N 1
ATOM 1340 C CA . VAL A 1 168 ? -2.894 -10.310 12.854 1.00 88.75 168 VAL A CA 1
ATOM 1341 C C . VAL A 1 168 ? -3.628 -11.557 12.376 1.00 88.75 168 VAL A C 1
ATOM 1343 O O . VAL A 1 168 ? -3.798 -11.766 11.175 1.00 88.75 168 VAL A O 1
ATOM 1346 N N . VAL A 1 169 ? -4.088 -12.371 13.327 1.00 93.38 169 VAL A N 1
ATOM 1347 C CA . VAL A 1 169 ? -4.930 -13.546 13.077 1.00 93.38 169 VAL A CA 1
ATOM 1348 C C . VAL A 1 169 ? -6.333 -13.252 13.592 1.00 93.38 169 VAL A C 1
ATOM 1350 O O . VAL A 1 169 ? -6.526 -12.990 14.776 1.00 93.38 169 VAL A O 1
ATOM 1353 N N . HIS A 1 170 ? -7.326 -13.294 12.706 1.00 93.06 170 HIS A N 1
ATOM 1354 C CA . HIS A 1 170 ? -8.730 -13.152 13.090 1.00 93.06 170 HIS A CA 1
ATOM 1355 C C . HIS A 1 170 ? -9.327 -14.516 13.439 1.00 93.06 170 HIS A C 1
ATOM 1357 O O . HIS A 1 170 ? -9.028 -15.495 12.766 1.00 93.06 170 HIS A O 1
ATOM 1363 N N . ASN A 1 171 ? -10.265 -14.568 14.391 1.00 87.88 171 ASN A N 1
ATOM 1364 C CA . ASN A 1 171 ? -10.914 -15.807 14.866 1.00 87.88 171 ASN A CA 1
ATOM 1365 C C . ASN A 1 171 ? -11.501 -16.703 13.756 1.00 87.88 171 ASN A C 1
ATOM 1367 O O . ASN A 1 171 ? -11.718 -17.893 13.953 1.00 87.88 171 ASN A O 1
ATOM 1371 N N . SER A 1 172 ? -11.795 -16.133 12.586 1.00 88.12 172 SER A N 1
ATOM 1372 C CA . SER A 1 172 ? -12.363 -16.850 11.434 1.00 88.12 172 SER A CA 1
ATOM 1373 C C . SER A 1 172 ? -11.320 -17.488 10.509 1.00 88.12 172 SER A C 1
ATOM 1375 O O . SER A 1 172 ? -11.706 -18.115 9.512 1.00 88.12 172 SER A O 1
ATOM 1377 N N . CYS A 1 173 ? -10.036 -17.305 10.822 1.00 90.25 173 CYS A N 1
ATOM 1378 C CA . CYS A 1 173 ? -8.875 -17.651 10.015 1.00 90.25 173 CYS A CA 1
ATOM 1379 C C . CYS A 1 173 ? -7.871 -18.461 10.850 1.00 90.25 173 CYS A C 1
ATOM 1381 O O . CYS A 1 173 ? -7.694 -18.214 12.038 1.00 90.25 173 CYS A O 1
ATOM 1383 N N . SER A 1 174 ? -7.189 -19.415 10.217 1.00 91.00 174 SER A N 1
ATOM 1384 C CA . SER A 1 174 ? -6.168 -20.259 10.857 1.00 91.00 174 SER A CA 1
ATOM 1385 C C . SER A 1 174 ? -4.745 -19.700 10.745 1.00 91.00 174 SER A C 1
ATOM 1387 O O . SER A 1 174 ? -3.813 -20.284 11.288 1.00 91.00 174 SER A O 1
ATOM 1389 N N . ALA A 1 175 ? -4.562 -18.609 10.003 1.00 92.75 175 ALA A N 1
ATOM 1390 C CA . ALA A 1 175 ? -3.276 -17.980 9.728 1.00 92.75 175 ALA A CA 1
ATOM 1391 C C . ALA A 1 175 ? -3.454 -16.455 9.606 1.00 92.75 175 ALA A C 1
ATOM 1393 O O . ALA A 1 175 ? -4.591 -15.995 9.426 1.00 92.75 175 ALA A O 1
ATOM 1394 N N . PRO A 1 176 ? -2.360 -15.671 9.692 1.00 92.75 176 PRO A N 1
ATOM 1395 C CA . PRO A 1 176 ? -2.402 -14.249 9.387 1.00 92.75 176 PRO A CA 1
ATOM 1396 C C . PRO A 1 176 ? -2.933 -13.992 7.979 1.00 92.75 176 PRO A C 1
ATOM 1398 O O . PRO A 1 176 ? -2.724 -14.801 7.072 1.00 92.75 176 PRO A O 1
ATOM 1401 N N . LEU A 1 177 ? -3.608 -12.858 7.795 1.00 92.62 177 LEU A N 1
ATOM 1402 C CA . LEU A 1 177 ? -4.086 -12.466 6.472 1.00 92.62 177 LEU A CA 1
ATOM 1403 C C . LEU A 1 177 ? -2.908 -12.179 5.540 1.00 92.62 177 LEU A C 1
ATOM 1405 O O . LEU A 1 177 ? -1.951 -11.494 5.906 1.00 92.62 177 LEU A O 1
ATOM 1409 N N . THR A 1 178 ? -3.028 -12.627 4.295 1.00 92.12 178 THR A N 1
ATOM 1410 C CA . THR A 1 178 ? -2.184 -12.134 3.203 1.00 92.12 178 THR A CA 1
ATOM 1411 C C . THR A 1 178 ? -2.375 -10.625 3.006 1.00 92.12 178 THR A C 1
ATOM 1413 O O . THR A 1 178 ? -3.347 -10.018 3.481 1.00 92.12 178 THR A O 1
ATOM 1416 N N . PHE A 1 179 ? -1.469 -9.998 2.250 1.00 91.06 179 PHE A N 1
ATOM 1417 C CA . PHE A 1 179 ? -1.599 -8.586 1.884 1.00 91.06 179 PHE A CA 1
ATOM 1418 C C . PHE A 1 179 ? -2.958 -8.303 1.225 1.00 91.06 179 PHE A C 1
ATOM 1420 O O . PHE A 1 179 ? -3.680 -7.410 1.661 1.00 91.06 179 PHE A O 1
ATOM 1427 N N . LEU A 1 180 ? -3.366 -9.097 0.231 1.00 92.69 180 LEU A N 1
ATOM 1428 C CA . LEU A 1 180 ? -4.629 -8.866 -0.477 1.00 92.69 180 LEU A CA 1
ATOM 1429 C C . LEU A 1 180 ? -5.869 -9.163 0.354 1.00 92.69 180 LEU A C 1
ATOM 1431 O O . LEU A 1 180 ? -6.882 -8.501 0.160 1.00 92.69 180 LEU A O 1
ATOM 1435 N N . GLU A 1 181 ? -5.824 -10.137 1.262 1.00 94.81 181 GLU A N 1
ATOM 1436 C CA . GLU A 1 181 ? -6.934 -10.373 2.192 1.00 94.81 181 GLU A CA 1
ATOM 1437 C C . GLU A 1 181 ? -7.088 -9.203 3.161 1.00 94.81 181 GLU A C 1
ATOM 1439 O O . GLU A 1 181 ? -8.209 -8.781 3.437 1.00 94.81 181 GLU A O 1
ATOM 1444 N N . SER A 1 182 ? -5.969 -8.622 3.598 1.00 95.38 182 SER A N 1
ATOM 1445 C CA . SER A 1 182 ? -5.955 -7.404 4.407 1.00 95.38 182 SER A CA 1
ATOM 1446 C C . SER A 1 182 ? -6.553 -6.226 3.636 1.00 95.38 182 SER A C 1
ATOM 1448 O O . SER A 1 182 ? -7.424 -5.532 4.152 1.00 95.38 182 SER A O 1
ATOM 1450 N N . VAL A 1 183 ? -6.160 -6.026 2.372 1.00 94.88 183 VAL A N 1
ATOM 1451 C CA . VAL A 1 183 ? -6.750 -4.983 1.515 1.00 94.88 183 VAL A CA 1
ATOM 1452 C C . VAL A 1 183 ? -8.239 -5.241 1.261 1.00 94.88 183 VAL A C 1
ATOM 1454 O O . VAL A 1 183 ? -9.035 -4.308 1.326 1.00 94.88 183 VAL A O 1
ATOM 1457 N N . ALA A 1 184 ? -8.645 -6.490 1.027 1.00 95.81 184 ALA A N 1
ATOM 1458 C CA . ALA A 1 184 ? -10.049 -6.854 0.847 1.00 95.81 184 ALA A CA 1
ATOM 1459 C C . ALA A 1 184 ? -10.882 -6.576 2.105 1.00 95.81 184 ALA A C 1
ATOM 1461 O O . ALA A 1 184 ? -12.037 -6.167 2.001 1.00 95.81 184 ALA A O 1
ATOM 1462 N N . LEU A 1 185 ? -10.303 -6.785 3.290 1.00 96.62 185 LEU A N 1
ATOM 1463 C CA . LEU A 1 185 ? -10.934 -6.463 4.565 1.00 96.62 185 LEU A CA 1
ATOM 1464 C C . LEU A 1 185 ? -11.040 -4.951 4.768 1.00 96.62 185 LEU A C 1
ATOM 1466 O O . LEU A 1 185 ? -12.096 -4.469 5.166 1.00 96.62 185 LEU A O 1
ATOM 1470 N N . ILE A 1 186 ? -10.001 -4.199 4.395 1.00 96.81 186 ILE A N 1
ATOM 1471 C CA . ILE A 1 186 ? -10.029 -2.733 4.386 1.00 96.81 186 ILE A CA 1
ATOM 1472 C C . ILE A 1 186 ? -11.145 -2.206 3.471 1.00 96.81 186 ILE A C 1
ATOM 1474 O O . ILE A 1 186 ? -11.871 -1.315 3.890 1.00 96.81 186 ILE A O 1
ATOM 1478 N N . GLN A 1 187 ? -11.372 -2.799 2.289 1.00 95.50 187 GLN A N 1
ATOM 1479 C CA . GLN A 1 187 ? -12.484 -2.416 1.393 1.00 95.50 187 GLN A CA 1
ATOM 1480 C C . GLN A 1 187 ? -13.879 -2.562 2.003 1.00 95.50 187 GLN A C 1
ATOM 1482 O O . GLN A 1 187 ? -14.842 -2.017 1.465 1.00 95.50 187 GLN A O 1
ATOM 1487 N N . LYS A 1 188 ? -14.021 -3.352 3.070 1.00 95.00 188 LYS A N 1
ATOM 1488 C CA . LYS A 1 188 ? -15.289 -3.506 3.789 1.00 95.00 188 LYS A CA 1
ATOM 1489 C C . LYS A 1 188 ? -15.468 -2.472 4.898 1.00 95.00 188 LYS A C 1
ATOM 1491 O O . LYS A 1 188 ? -16.563 -2.397 5.446 1.00 95.00 188 LYS A O 1
ATOM 1496 N N . ALA A 1 189 ? -14.426 -1.719 5.239 1.00 95.88 189 ALA A N 1
ATOM 1497 C CA . ALA A 1 189 ? -14.482 -0.674 6.246 1.00 95.88 189 ALA A CA 1
ATOM 1498 C C . ALA A 1 189 ? -14.985 0.651 5.653 1.00 95.88 189 ALA A C 1
ATOM 1500 O O . ALA A 1 189 ? -14.804 0.930 4.468 1.00 95.88 189 ALA A O 1
ATOM 1501 N N . ASP A 1 190 ? -15.576 1.497 6.495 1.00 95.31 190 ASP A N 1
ATOM 1502 C CA . ASP A 1 190 ? -15.911 2.877 6.132 1.00 95.31 190 ASP A CA 1
ATOM 1503 C C . ASP A 1 190 ? -14.645 3.746 6.027 1.00 95.31 190 ASP A C 1
ATOM 1505 O O . ASP A 1 190 ? -14.596 4.703 5.250 1.00 95.31 190 ASP A O 1
ATOM 1509 N N . LEU A 1 191 ? -13.619 3.414 6.820 1.00 95.94 191 LEU A N 1
ATOM 1510 C CA . LEU A 1 191 ? -12.392 4.190 6.956 1.00 95.94 191 LEU A CA 1
ATOM 1511 C C . LEU A 1 191 ? -11.193 3.292 7.279 1.00 95.94 191 LEU A C 1
ATOM 1513 O O . LEU A 1 191 ? -11.308 2.358 8.073 1.00 95.94 191 LEU A O 1
ATOM 1517 N N . PHE A 1 192 ? -10.025 3.623 6.728 1.00 97.06 192 PHE A N 1
ATOM 1518 C CA . PHE A 1 192 ? -8.737 3.082 7.157 1.00 97.06 192 PHE A CA 1
ATOM 1519 C C . PHE A 1 192 ? -7.925 4.124 7.932 1.00 97.06 192 PHE A C 1
ATOM 1521 O O . PHE A 1 192 ? -7.798 5.271 7.499 1.00 97.06 192 PHE A O 1
ATOM 1528 N N . VAL A 1 193 ? -7.326 3.702 9.044 1.00 96.62 193 VAL A N 1
ATOM 1529 C CA . VAL A 1 193 ? -6.498 4.519 9.935 1.00 96.62 193 VAL A CA 1
ATOM 1530 C C . VAL A 1 193 ? -5.142 3.847 10.135 1.00 96.62 193 VAL A C 1
ATOM 1532 O O . VAL A 1 193 ? -5.077 2.676 10.507 1.00 96.62 193 VAL A O 1
ATOM 1535 N N . GLY A 1 194 ? -4.045 4.576 9.919 1.00 94.62 194 GLY A N 1
ATOM 1536 C CA . GLY A 1 194 ? -2.718 3.981 10.066 1.00 94.62 194 GLY A CA 1
ATOM 1537 C C . GLY A 1 194 ? -1.537 4.935 9.943 1.00 94.62 194 GLY A C 1
ATOM 1538 O O . GLY A 1 194 ? -1.642 6.149 10.123 1.00 94.62 194 GLY A O 1
ATOM 1539 N N . ILE A 1 195 ? -0.385 4.349 9.632 1.00 88.00 195 ILE A N 1
ATOM 1540 C CA . ILE A 1 195 ? 0.867 5.046 9.334 1.00 88.00 195 ILE A CA 1
ATOM 1541 C C . ILE A 1 195 ? 1.282 4.736 7.897 1.00 88.00 195 ILE A C 1
ATOM 1543 O O . ILE A 1 195 ? 0.885 3.724 7.316 1.00 88.00 195 ILE A O 1
ATOM 1547 N N . ASP A 1 196 ? 2.132 5.578 7.321 1.00 83.06 196 ASP A N 1
ATOM 1548 C CA . ASP A 1 196 ? 2.714 5.290 6.016 1.00 83.06 196 ASP A CA 1
ATOM 1549 C C . ASP A 1 196 ? 3.498 3.964 6.030 1.00 83.06 196 ASP A C 1
ATOM 1551 O O . ASP A 1 196 ? 4.461 3.791 6.784 1.00 83.06 196 ASP A O 1
ATOM 1555 N N . SER A 1 197 ? 3.044 2.999 5.237 1.00 82.38 197 SER A N 1
ATOM 1556 C CA . SER A 1 197 ? 3.531 1.620 5.208 1.00 82.38 197 SER A CA 1
ATOM 1557 C C . SER A 1 197 ? 2.980 0.889 3.981 1.00 82.38 197 SER A C 1
ATOM 1559 O O . SER A 1 197 ? 2.041 1.360 3.341 1.00 82.38 197 SER A O 1
ATOM 1561 N N . GLY A 1 198 ? 3.503 -0.306 3.679 1.00 83.62 198 GLY A N 1
ATOM 1562 C CA . GLY A 1 198 ? 3.040 -1.112 2.541 1.00 83.62 198 GLY A CA 1
ATOM 1563 C C . GLY A 1 198 ? 1.520 -1.330 2.516 1.00 83.62 198 GLY A C 1
ATOM 1564 O O . GLY A 1 198 ? 0.894 -1.152 1.473 1.00 83.62 198 GLY A O 1
ATOM 1565 N N . ILE A 1 199 ? 0.901 -1.634 3.666 1.00 89.75 199 ILE A N 1
ATOM 1566 C CA . ILE A 1 199 ? -0.554 -1.848 3.741 1.00 89.75 199 ILE A CA 1
ATOM 1567 C C . ILE A 1 199 ? -1.357 -0.569 3.484 1.00 89.75 199 ILE A C 1
ATOM 1569 O O . ILE A 1 199 ? -2.443 -0.636 2.915 1.00 89.75 199 ILE A O 1
ATOM 1573 N N . ALA A 1 200 ? -0.803 0.602 3.805 1.00 90.06 200 ALA A N 1
ATOM 1574 C CA . ALA A 1 200 ? -1.443 1.881 3.532 1.00 90.06 200 ALA A CA 1
ATOM 1575 C C . ALA A 1 200 ? -1.538 2.185 2.023 1.00 90.06 200 ALA A C 1
ATOM 1577 O O . ALA A 1 200 ? -2.520 2.788 1.585 1.00 90.06 200 ALA A O 1
ATOM 1578 N N . HIS A 1 201 ? -0.581 1.708 1.212 1.00 88.12 201 HIS A N 1
ATOM 1579 C CA . HIS A 1 201 ? -0.708 1.731 -0.252 1.00 88.12 201 HIS A CA 1
ATOM 1580 C C . HIS A 1 201 ? -1.865 0.855 -0.723 1.00 88.12 201 HIS A C 1
ATOM 1582 O O . HIS A 1 201 ? -2.691 1.308 -1.513 1.00 88.12 201 HIS A O 1
ATOM 1588 N N . GLY A 1 202 ? -1.976 -0.361 -0.184 1.00 90.31 202 GLY A N 1
ATOM 1589 C CA . GLY A 1 202 ? -3.120 -1.231 -0.439 1.00 90.31 202 GLY A CA 1
ATOM 1590 C C . GLY A 1 202 ? -4.445 -0.556 -0.076 1.00 90.31 202 GLY A C 1
ATOM 1591 O O . GLY A 1 202 ? -5.342 -0.493 -0.911 1.00 90.31 202 GLY A O 1
ATOM 1592 N N . ALA A 1 203 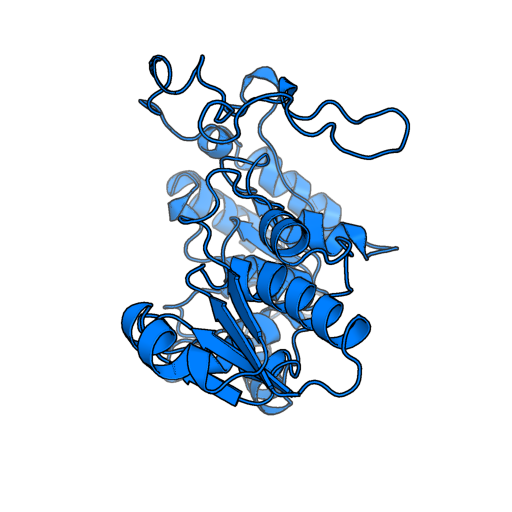? -4.541 0.030 1.122 1.00 92.00 203 ALA A N 1
ATOM 1593 C CA . ALA A 1 203 ? -5.719 0.753 1.596 1.00 92.00 203 ALA A CA 1
ATOM 1594 C C . ALA A 1 203 ? -6.128 1.894 0.654 1.00 92.00 203 ALA A C 1
ATOM 1596 O O . ALA A 1 203 ? -7.287 1.964 0.246 1.00 92.00 203 ALA A O 1
ATOM 1597 N N . ALA A 1 204 ? -5.182 2.756 0.267 1.00 88.06 204 ALA A N 1
ATOM 1598 C CA . ALA A 1 204 ? -5.455 3.884 -0.620 1.00 88.06 204 ALA A CA 1
ATOM 1599 C C . ALA A 1 204 ? -5.949 3.426 -2.006 1.00 88.06 204 ALA A C 1
ATOM 1601 O O . ALA A 1 204 ? -6.938 3.950 -2.518 1.00 88.06 204 ALA A O 1
ATOM 1602 N N . LEU A 1 205 ? -5.322 2.394 -2.583 1.00 88.00 205 LEU A N 1
ATOM 1603 C CA . LEU A 1 205 ? -5.722 1.839 -3.883 1.00 88.00 205 LEU A CA 1
ATOM 1604 C C . LEU A 1 205 ? -7.020 1.038 -3.839 1.00 88.00 205 LEU A C 1
ATOM 1606 O O . LEU A 1 205 ? -7.694 0.895 -4.855 1.00 88.00 205 LEU A O 1
ATOM 1610 N N . SER A 1 206 ? -7.390 0.538 -2.664 1.00 88.69 206 SER A N 1
ATOM 1611 C CA . SER A 1 206 ? -8.619 -0.223 -2.466 1.00 88.69 206 SER A CA 1
ATOM 1612 C C . SER A 1 206 ? -9.888 0.601 -2.693 1.00 88.69 206 SER A C 1
ATOM 1614 O O . SER A 1 206 ? -10.963 0.033 -2.871 1.00 88.69 206 SER A O 1
ATOM 1616 N N . GLY A 1 207 ? -9.765 1.929 -2.675 1.00 85.94 207 GLY A N 1
ATOM 1617 C CA . GLY A 1 207 ? -10.878 2.862 -2.760 1.00 85.94 207 GLY A CA 1
ATOM 1618 C C . GLY A 1 207 ? -11.385 3.350 -1.398 1.00 85.94 207 GLY A C 1
ATOM 1619 O O . GLY A 1 207 ? -12.107 4.347 -1.342 1.00 85.94 207 GLY A O 1
ATOM 1620 N N . THR A 1 208 ? -10.975 2.707 -0.307 1.00 91.69 208 THR A N 1
ATOM 1621 C CA . THR A 1 208 ? -11.346 3.090 1.062 1.00 91.69 208 THR A CA 1
ATOM 1622 C C . THR A 1 208 ? -10.764 4.458 1.413 1.00 91.69 208 THR A C 1
ATOM 1624 O O . THR A 1 208 ? -9.623 4.762 1.067 1.00 91.69 208 THR A O 1
ATOM 1627 N N . GLN A 1 209 ? -11.541 5.312 2.082 1.00 92.06 209 GLN A N 1
ATOM 1628 C CA . GLN A 1 209 ? -11.028 6.573 2.618 1.00 92.06 209 GLN A CA 1
ATOM 1629 C C . GLN A 1 209 ? -9.921 6.258 3.639 1.00 92.06 209 GLN A C 1
ATOM 1631 O O . GLN A 1 209 ? -10.089 5.394 4.495 1.00 92.06 209 GLN A O 1
ATOM 1636 N N . THR A 1 210 ? -8.783 6.945 3.547 1.00 93.00 210 THR A N 1
ATOM 1637 C CA . THR A 1 210 ? -7.571 6.597 4.311 1.00 93.00 210 THR A CA 1
ATOM 1638 C C . THR A 1 210 ? -7.087 7.822 5.064 1.00 93.00 210 THR A C 1
ATOM 1640 O O . THR A 1 210 ? -6.925 8.876 4.452 1.00 93.00 210 THR A O 1
ATOM 1643 N N . ILE A 1 211 ? -6.826 7.681 6.361 1.00 93.62 211 ILE A N 1
ATOM 1644 C CA . ILE A 1 211 ? -6.227 8.712 7.209 1.00 93.62 211 ILE A CA 1
ATOM 1645 C C . ILE A 1 211 ? -4.914 8.174 7.768 1.00 93.62 211 ILE A C 1
ATOM 1647 O O . ILE A 1 211 ? -4.906 7.171 8.483 1.00 93.62 211 ILE A O 1
ATOM 1651 N N . LEU A 1 212 ? -3.803 8.832 7.442 1.00 89.62 212 LEU A N 1
ATOM 1652 C CA . LEU A 1 212 ? -2.467 8.376 7.819 1.00 89.62 212 LEU A CA 1
ATOM 1653 C C . LEU A 1 212 ? -1.649 9.443 8.526 1.00 89.62 212 LEU A C 1
ATOM 1655 O O . LEU A 1 212 ? -1.760 10.632 8.232 1.00 89.62 212 LEU A O 1
ATOM 1659 N N . ILE A 1 213 ? -0.708 8.978 9.339 1.00 84.25 213 ILE A N 1
ATOM 1660 C CA . ILE A 1 213 ? 0.531 9.705 9.625 1.00 84.25 213 ILE A CA 1
ATOM 1661 C C . ILE A 1 213 ? 1.510 9.425 8.460 1.00 84.25 213 ILE A C 1
ATOM 1663 O O . ILE A 1 213 ? 1.901 8.267 8.278 1.00 84.25 213 ILE A O 1
ATOM 1667 N N . PRO A 1 214 ? 1.879 10.431 7.639 1.00 71.06 214 PRO A N 1
ATOM 1668 C CA . PRO A 1 214 ? 2.718 10.266 6.448 1.00 71.06 214 PRO A CA 1
ATOM 1669 C C . PRO A 1 214 ? 4.197 9.990 6.815 1.00 71.06 214 PRO A C 1
ATOM 1671 O O . PRO A 1 214 ? 4.550 10.008 7.998 1.00 71.06 214 PRO A O 1
ATOM 1674 N N . PRO A 1 215 ? 5.085 9.706 5.836 1.00 63.00 215 PRO A N 1
ATOM 1675 C CA . PRO A 1 215 ? 6.488 9.419 6.124 1.00 63.00 215 PRO A CA 1
ATOM 1676 C C . PRO A 1 215 ? 7.238 10.610 6.721 1.00 63.00 215 PRO A C 1
ATOM 1678 O O . PRO A 1 215 ? 6.888 11.772 6.515 1.00 63.00 215 PRO A O 1
ATOM 1681 N N . ILE A 1 216 ? 8.362 10.284 7.372 1.00 53.09 216 ILE A N 1
ATOM 1682 C CA . ILE A 1 216 ? 9.272 11.234 8.029 1.00 53.09 216 ILE A CA 1
ATOM 1683 C C . ILE A 1 216 ? 9.828 12.292 7.050 1.00 53.09 216 ILE A C 1
ATOM 1685 O O . ILE A 1 216 ? 10.110 13.420 7.447 1.00 53.09 216 ILE A O 1
ATOM 1689 N N . HIS A 1 217 ? 9.913 11.951 5.760 1.00 51.12 217 HIS A N 1
ATOM 1690 C CA . HIS A 1 217 ? 10.499 12.775 4.703 1.00 51.12 217 HIS A CA 1
ATOM 1691 C C . HIS A 1 217 ? 9.573 12.870 3.476 1.00 51.12 217 HIS A C 1
ATOM 1693 O O . HIS A 1 217 ? 9.685 12.039 2.573 1.00 51.12 217 HIS A O 1
ATOM 1699 N N . PRO A 1 218 ? 8.692 13.881 3.381 1.00 45.69 218 PRO A N 1
ATOM 1700 C CA . PRO A 1 218 ? 7.825 14.051 2.208 1.00 45.69 218 PRO A CA 1
ATOM 1701 C C . PRO A 1 218 ? 8.590 14.435 0.929 1.00 45.69 218 PRO A C 1
ATOM 1703 O O . PRO A 1 218 ? 8.060 14.324 -0.168 1.00 45.69 218 PRO A O 1
ATOM 1706 N N . GLU A 1 219 ? 9.842 14.887 1.050 1.00 42.53 219 GLU A N 1
ATOM 1707 C CA . GLU A 1 219 ? 10.701 15.271 -0.081 1.00 42.53 219 GLU A CA 1
ATOM 1708 C C . GLU A 1 219 ? 11.269 14.078 -0.875 1.00 42.53 219 GLU A C 1
ATOM 1710 O O . GLU A 1 219 ? 11.663 14.250 -2.028 1.00 42.53 219 GLU A O 1
ATOM 1715 N N . SER A 1 220 ? 11.272 12.874 -0.289 1.00 44.78 220 SER A N 1
ATOM 1716 C CA . SER A 1 220 ? 11.782 11.646 -0.926 1.00 44.78 220 SER A CA 1
ATOM 1717 C C . SER A 1 220 ? 10.704 10.575 -1.141 1.00 44.78 220 SER A C 1
ATOM 1719 O O . SER A 1 220 ? 10.984 9.549 -1.744 1.00 44.78 220 SER A O 1
ATOM 1721 N N . TRP A 1 221 ? 9.483 10.771 -0.633 1.00 54.62 221 TRP A N 1
ATOM 1722 C CA . TRP A 1 221 ? 8.427 9.755 -0.661 1.00 54.62 221 TRP A CA 1
ATOM 1723 C C . TRP A 1 221 ? 7.079 10.450 -0.814 1.00 54.62 221 TRP A C 1
ATOM 1725 O O . TRP A 1 221 ? 6.672 11.206 0.068 1.00 54.62 221 TRP A O 1
ATOM 1735 N N . ILE A 1 222 ? 6.376 10.201 -1.920 1.00 60.09 222 ILE A N 1
ATOM 1736 C CA . ILE A 1 222 ? 4.961 10.563 -1.987 1.00 60.09 222 ILE A CA 1
ATOM 1737 C C . ILE A 1 222 ? 4.195 9.550 -1.140 1.00 60.09 222 ILE A C 1
ATOM 1739 O O . ILE A 1 222 ? 4.274 8.344 -1.382 1.00 60.09 222 ILE A O 1
ATOM 1743 N N . SER A 1 223 ? 3.485 10.021 -0.118 1.00 68.62 223 SER A N 1
ATOM 1744 C CA . SER A 1 223 ? 2.678 9.111 0.694 1.00 68.62 223 SER A CA 1
ATOM 1745 C C . SER A 1 223 ? 1.581 8.468 -0.168 1.00 68.62 223 SER A C 1
ATOM 1747 O O . SER A 1 223 ? 1.111 9.080 -1.136 1.00 68.62 223 SER A O 1
ATOM 1749 N N . PRO A 1 224 ? 1.123 7.251 0.169 1.00 72.31 224 PRO A N 1
ATOM 1750 C CA . PRO A 1 224 ? 0.082 6.580 -0.601 1.00 72.31 224 PRO A CA 1
ATOM 1751 C C . PRO A 1 224 ? -1.195 7.409 -0.764 1.00 72.31 224 PRO A C 1
ATOM 1753 O O . PRO A 1 224 ? -1.823 7.385 -1.821 1.00 72.31 224 PRO A O 1
ATOM 1756 N N . THR A 1 225 ? -1.558 8.180 0.259 1.00 72.75 225 THR A N 1
ATOM 1757 C CA . THR A 1 225 ? -2.708 9.090 0.256 1.00 72.75 225 THR A CA 1
ATOM 1758 C C . THR A 1 225 ? -2.511 10.270 -0.685 1.00 72.75 225 THR A C 1
ATOM 1760 O O . THR A 1 225 ? -3.415 10.589 -1.454 1.00 72.75 225 THR A O 1
ATOM 1763 N N . GLU A 1 226 ? -1.336 10.901 -0.676 1.00 74.81 226 GLU A N 1
ATOM 1764 C CA . GLU A 1 226 ? -0.998 11.983 -1.608 1.00 74.81 226 GLU A CA 1
ATOM 1765 C C . GLU A 1 226 ? -1.013 11.493 -3.047 1.00 74.81 226 GLU A C 1
ATOM 1767 O O . GLU A 1 226 ? -1.619 12.142 -3.895 1.00 74.81 226 GLU A O 1
ATOM 1772 N N . TYR A 1 227 ? -0.414 10.329 -3.308 1.00 73.69 227 TYR A N 1
ATOM 1773 C CA . TYR A 1 227 ? -0.405 9.748 -4.641 1.00 73.69 227 TYR A CA 1
ATOM 1774 C C . TYR A 1 227 ? -1.828 9.432 -5.117 1.00 73.69 227 TYR A C 1
ATOM 1776 O O . TYR A 1 227 ? -2.225 9.837 -6.210 1.00 73.69 227 TYR A O 1
ATOM 1784 N N . ALA A 1 228 ? -2.624 8.736 -4.301 1.00 75.56 228 ALA A N 1
ATOM 1785 C CA . ALA A 1 228 ? -3.996 8.383 -4.659 1.00 75.56 228 ALA A CA 1
ATOM 1786 C C . ALA A 1 228 ? -4.864 9.630 -4.906 1.00 75.56 228 ALA A C 1
ATOM 1788 O O . ALA A 1 228 ? -5.682 9.646 -5.826 1.00 75.56 228 ALA A O 1
ATOM 1789 N N . ASN A 1 229 ? -4.634 10.708 -4.152 1.00 77.88 229 ASN A N 1
ATOM 1790 C CA . ASN A 1 229 ? -5.334 11.977 -4.332 1.00 77.88 229 ASN A CA 1
ATOM 1791 C C . ASN A 1 229 ? -5.026 12.679 -5.662 1.00 77.88 229 ASN A C 1
ATOM 1793 O O . ASN A 1 229 ? -5.872 13.441 -6.122 1.00 77.88 229 ASN A O 1
ATOM 1797 N N . LEU A 1 230 ? -3.878 12.422 -6.306 1.00 74.00 230 LEU A N 1
ATOM 1798 C CA . LEU A 1 230 ? -3.570 12.991 -7.630 1.00 74.00 230 LEU A CA 1
ATOM 1799 C C . LEU A 1 230 ? -4.567 12.540 -8.704 1.00 74.00 230 LEU A C 1
ATOM 1801 O O . LEU A 1 230 ? -4.789 13.254 -9.677 1.00 74.00 230 LEU A O 1
ATOM 1805 N N . ASN A 1 231 ? -5.178 11.369 -8.513 1.00 70.75 231 ASN A N 1
ATOM 1806 C CA . ASN A 1 231 ? -6.093 10.753 -9.470 1.00 70.75 231 ASN A CA 1
ATOM 1807 C C . ASN A 1 231 ? -7.562 10.769 -9.003 1.00 70.75 231 ASN A C 1
ATOM 1809 O O . ASN A 1 231 ? -8.432 10.257 -9.708 1.00 70.75 231 ASN A O 1
ATOM 1813 N N . ARG A 1 232 ? -7.868 11.330 -7.822 1.00 68.56 232 ARG A N 1
ATOM 1814 C CA . ARG A 1 232 ? -9.222 11.326 -7.242 1.00 68.56 232 ARG A CA 1
ATOM 1815 C C . ARG A 1 232 ? -9.937 12.660 -7.422 1.00 68.56 232 ARG A C 1
ATOM 1817 O O . ARG A 1 232 ? -9.387 13.718 -7.136 1.00 68.56 232 ARG A O 1
ATOM 1824 N N . LYS A 1 233 ? -11.206 12.584 -7.839 1.00 64.25 233 LYS A N 1
ATOM 1825 C CA . LYS A 1 233 ? -12.106 13.743 -7.968 1.00 64.25 233 LYS A CA 1
ATOM 1826 C C . LYS A 1 233 ? -12.934 14.002 -6.701 1.00 64.25 233 LYS A C 1
ATOM 1828 O O . LYS A 1 233 ? -13.220 15.156 -6.408 1.00 64.25 233 LYS A O 1
ATOM 1833 N N . GLU A 1 234 ? -13.254 12.967 -5.919 1.00 57.16 234 GLU A N 1
ATOM 1834 C CA . GLU A 1 234 ? -14.109 13.053 -4.722 1.00 57.16 234 GLU A CA 1
ATOM 1835 C C . GLU A 1 234 ? -13.575 12.161 -3.582 1.00 57.16 234 GLU A C 1
ATOM 1837 O O . GLU A 1 234 ? -12.971 11.123 -3.852 1.00 57.16 234 GLU A O 1
ATOM 1842 N N . LYS A 1 235 ? -13.782 12.595 -2.322 1.00 57.50 235 LYS A N 1
ATOM 1843 C CA . LYS A 1 235 ? -13.226 12.050 -1.056 1.00 57.50 235 LYS A CA 1
ATOM 1844 C C . LYS A 1 235 ? -11.695 11.895 -1.055 1.00 57.50 235 LYS A C 1
ATOM 1846 O O . LYS A 1 235 ? -11.126 10.898 -1.499 1.00 57.50 235 LYS A O 1
ATOM 1851 N N . LYS A 1 236 ? -11.016 12.933 -0.557 1.00 77.00 236 LYS A N 1
ATOM 1852 C CA . LYS A 1 236 ? -9.549 12.987 -0.496 1.00 77.00 236 LYS A CA 1
ATOM 1853 C C . LYS A 1 236 ? -9.056 12.230 0.720 1.00 77.00 236 LYS A C 1
ATOM 1855 O O . LYS A 1 236 ? -9.416 12.603 1.830 1.00 77.00 236 LYS A O 1
ATOM 1860 N N . HIS A 1 237 ? -8.182 11.248 0.527 1.00 86.44 237 HIS A N 1
ATOM 1861 C CA . HIS A 1 237 ? -7.443 10.653 1.635 1.00 86.44 237 HIS A CA 1
ATOM 1862 C C . HIS A 1 237 ? -6.682 11.740 2.409 1.00 86.44 237 HIS A C 1
ATOM 1864 O O . HIS A 1 237 ? -6.270 12.749 1.829 1.00 86.44 237 HIS A O 1
ATOM 1870 N N . ILE A 1 238 ? -6.461 11.538 3.704 1.00 87.44 238 ILE A N 1
ATOM 1871 C CA . ILE A 1 238 ? -5.900 12.559 4.588 1.00 87.44 238 ILE A CA 1
ATOM 1872 C C . ILE A 1 238 ? -4.541 12.118 5.115 1.00 87.44 238 ILE A C 1
ATOM 1874 O O . ILE A 1 238 ? -4.382 11.021 5.643 1.00 87.44 238 ILE A O 1
ATOM 1878 N N . SER A 1 239 ? -3.571 13.022 5.014 1.00 85.62 239 SER A N 1
ATOM 1879 C CA . SER A 1 239 ? -2.268 12.903 5.664 1.00 85.62 239 SER A CA 1
ATOM 1880 C C . SER A 1 239 ? -2.212 13.886 6.828 1.00 85.62 239 SER A C 1
ATOM 1882 O O . SER A 1 239 ? -2.174 15.098 6.614 1.00 85.62 239 SER A O 1
ATOM 1884 N N . ILE A 1 240 ? -2.203 13.378 8.058 1.00 85.12 240 ILE A N 1
ATOM 1885 C CA . ILE A 1 240 ? -2.084 14.192 9.267 1.00 85.12 240 ILE A CA 1
ATOM 1886 C C . ILE A 1 240 ? -0.620 14.554 9.457 1.00 85.12 240 ILE A C 1
ATOM 1888 O O . ILE A 1 240 ? 0.226 13.693 9.687 1.00 85.12 240 ILE A O 1
ATOM 1892 N N . ARG A 1 241 ? -0.314 15.843 9.355 1.00 79.19 241 ARG A N 1
ATOM 1893 C CA . ARG A 1 241 ? 1.042 16.363 9.517 1.00 79.19 241 ARG A CA 1
ATOM 1894 C C . ARG A 1 241 ? 1.175 17.075 10.866 1.00 79.19 241 ARG A C 1
ATOM 1896 O O . ARG A 1 241 ? 0.182 17.611 11.353 1.00 79.19 241 ARG A O 1
ATOM 1903 N N . PRO A 1 242 ? 2.380 17.101 11.462 1.00 69.19 242 PRO A N 1
ATOM 1904 C CA . PRO A 1 242 ? 2.666 17.993 12.577 1.00 69.19 242 PRO A CA 1
ATOM 1905 C C . PRO A 1 242 ? 2.437 19.453 12.175 1.00 69.19 242 PRO A C 1
ATOM 1907 O O . PRO A 1 242 ? 2.602 19.804 11.002 1.00 69.19 242 PRO A O 1
ATOM 1910 N N . ASP A 1 243 ? 2.142 20.302 13.157 1.00 68.38 243 ASP A N 1
ATOM 1911 C CA . ASP A 1 243 ? 2.106 21.750 12.954 1.00 68.38 243 ASP A CA 1
ATOM 1912 C C . ASP A 1 243 ? 3.442 22.269 12.419 1.00 68.38 243 ASP A C 1
ATOM 1914 O O . ASP A 1 243 ? 4.500 21.656 12.607 1.00 68.38 243 ASP A O 1
ATOM 1918 N N . LYS A 1 244 ? 3.404 23.427 11.757 1.00 65.31 244 LYS A N 1
ATOM 1919 C CA . LYS A 1 244 ? 4.568 24.006 11.080 1.00 65.31 244 LYS A CA 1
ATOM 1920 C C . LYS A 1 244 ? 5.755 24.203 12.027 1.00 65.31 244 LYS A C 1
ATOM 1922 O O . LYS A 1 244 ? 6.884 23.966 11.607 1.00 65.31 244 LYS A O 1
ATOM 1927 N N . GLU A 1 245 ? 5.522 24.595 13.282 1.00 64.44 245 GLU A N 1
ATOM 1928 C CA . GLU A 1 245 ? 6.590 24.770 14.279 1.00 64.44 245 GLU A CA 1
ATOM 1929 C C . GLU A 1 245 ? 7.181 23.435 14.757 1.00 64.44 245 GLU A C 1
ATOM 1931 O O . GLU A 1 245 ? 8.306 23.378 15.252 1.00 64.44 245 GLU A O 1
ATOM 1936 N N . ASN A 1 246 ? 6.426 22.346 14.608 1.00 64.25 246 ASN A N 1
ATOM 1937 C CA . ASN A 1 246 ? 6.782 21.012 15.074 1.00 64.25 246 ASN A CA 1
ATOM 1938 C C . ASN A 1 246 ? 7.329 20.104 13.973 1.00 64.25 246 ASN A C 1
ATOM 1940 O O . ASN A 1 246 ? 7.868 19.040 14.286 1.00 64.25 246 ASN A O 1
ATOM 1944 N N . PHE A 1 247 ? 7.205 20.512 12.713 1.00 64.75 247 PHE A N 1
ATOM 1945 C CA . PHE A 1 247 ? 7.640 19.756 11.553 1.00 64.75 247 PHE A CA 1
ATOM 1946 C C . PHE A 1 247 ? 9.174 19.658 11.478 1.00 64.75 247 PHE A C 1
ATOM 1948 O O . PHE A 1 247 ? 9.885 20.657 11.489 1.00 64.75 247 PHE A O 1
ATOM 1955 N N . CYS A 1 248 ? 9.686 18.431 11.386 1.00 56.50 248 CYS A N 1
ATOM 1956 C CA . CYS A 1 248 ? 11.116 18.106 11.355 1.00 56.50 248 CYS A CA 1
ATOM 1957 C C . CYS A 1 248 ? 11.693 17.930 9.940 1.00 56.50 248 CYS A C 1
ATOM 1959 O O . CYS A 1 248 ? 12.857 17.557 9.811 1.00 56.50 248 CYS A O 1
ATOM 1961 N N . GLY A 1 249 ? 10.905 18.177 8.887 1.00 50.62 249 GLY A N 1
ATOM 1962 C CA . GLY A 1 249 ? 11.366 18.164 7.493 1.00 50.62 249 GLY A CA 1
ATOM 1963 C C . GLY A 1 249 ? 11.633 19.569 6.936 1.00 50.62 249 GLY A C 1
ATOM 1964 O O . GLY A 1 249 ? 11.212 20.576 7.509 1.00 50.62 249 GLY A O 1
ATOM 1965 N N . HIS A 1 250 ? 12.296 19.666 5.780 1.00 43.22 250 HIS A N 1
ATOM 1966 C CA . HIS A 1 250 ? 12.616 20.954 5.157 1.00 43.22 250 HIS A CA 1
ATOM 1967 C C . HIS A 1 250 ? 11.601 21.340 4.065 1.00 43.22 250 HIS A C 1
ATOM 1969 O O . HIS A 1 250 ? 11.757 21.018 2.893 1.00 43.22 250 HIS A O 1
ATOM 1975 N N . TYR A 1 251 ? 10.595 22.149 4.421 1.00 35.53 251 TYR A N 1
ATOM 1976 C CA . TYR A 1 251 ? 9.606 22.697 3.466 1.00 35.53 251 TYR A CA 1
ATOM 1977 C C . TYR A 1 251 ? 10.217 23.566 2.337 1.00 35.53 251 TYR A C 1
ATOM 1979 O O . TYR A 1 251 ? 9.566 23.815 1.325 1.00 35.53 251 TYR A O 1
ATOM 1987 N N . PHE A 1 252 ? 11.456 24.051 2.491 1.00 34.53 252 PHE A N 1
ATOM 1988 C CA . PHE A 1 252 ? 12.097 25.000 1.566 1.00 34.53 252 PHE A CA 1
ATOM 1989 C C . PHE A 1 252 ? 12.697 24.376 0.296 1.00 34.53 252 PHE A C 1
ATOM 1991 O O . PHE A 1 252 ? 12.988 25.111 -0.647 1.00 34.53 252 PHE A O 1
ATOM 1998 N N . CYS A 1 253 ? 12.860 23.052 0.231 1.00 36.62 253 CYS A N 1
ATOM 1999 C CA . CYS A 1 253 ? 13.409 22.379 -0.953 1.00 36.62 253 CYS A CA 1
ATOM 2000 C C . CYS A 1 253 ? 12.360 22.100 -2.044 1.00 36.62 253 CYS A C 1
ATOM 2002 O O . CYS A 1 253 ? 12.710 21.656 -3.132 1.00 36.62 253 CYS A O 1
ATOM 2004 N N . LEU A 1 254 ? 11.086 22.414 -1.789 1.00 37.59 254 LEU A N 1
ATOM 2005 C CA . LEU A 1 254 ? 9.973 22.256 -2.725 1.00 37.59 254 LEU A CA 1
ATOM 2006 C C . LEU A 1 254 ? 9.414 23.629 -3.120 1.00 37.59 254 LEU A C 1
ATOM 2008 O O . LEU A 1 254 ? 8.247 23.936 -2.878 1.00 37.59 254 LEU A O 1
ATOM 2012 N N . LYS A 1 255 ? 10.237 24.495 -3.725 1.00 34.22 255 LYS A N 1
ATOM 2013 C CA . LYS A 1 255 ? 9.670 25.630 -4.465 1.00 34.22 255 LYS A CA 1
ATOM 2014 C C . LYS A 1 255 ? 9.091 25.098 -5.773 1.00 34.22 255 LYS A C 1
ATOM 2016 O O . LYS A 1 255 ? 9.837 24.696 -6.668 1.00 34.22 255 LYS A O 1
ATOM 2021 N N . GLY A 1 256 ? 7.762 25.099 -5.853 1.00 35.41 256 GLY A N 1
ATOM 2022 C CA . GLY A 1 256 ? 7.059 24.948 -7.118 1.00 35.41 256 GLY A CA 1
ATOM 2023 C C . GLY A 1 256 ? 7.515 26.032 -8.098 1.00 35.41 256 GLY A C 1
ATOM 2024 O O . GLY A 1 256 ? 7.677 27.194 -7.716 1.00 35.41 256 GLY A O 1
ATOM 2025 N N . ASP A 1 257 ? 7.779 25.657 -9.340 1.00 41.41 257 ASP A N 1
ATOM 2026 C CA . ASP A 1 257 ? 7.943 26.589 -10.437 1.00 41.41 257 ASP A CA 1
ATOM 2027 C C . ASP A 1 257 ? 6.575 27.151 -10.859 1.00 41.41 257 ASP A C 1
ATOM 2029 O O . ASP A 1 257 ? 5.508 26.662 -10.476 1.00 41.41 257 ASP A O 1
ATOM 2033 N N . LYS A 1 258 ? 6.593 28.212 -11.669 1.00 34.94 258 LYS A N 1
ATOM 2034 C CA . LYS A 1 258 ? 5.374 28.894 -12.133 1.00 34.94 258 LYS A CA 1
ATOM 2035 C C . LYS A 1 258 ? 4.494 28.039 -13.066 1.00 34.94 258 LYS A C 1
ATOM 2037 O O . LYS A 1 258 ? 3.446 28.514 -13.487 1.00 34.94 258 LYS A O 1
ATOM 2042 N N . ARG A 1 259 ? 4.911 26.817 -13.411 1.00 35.97 259 ARG A N 1
ATOM 2043 C CA . ARG A 1 259 ? 4.204 25.867 -14.286 1.00 35.97 259 ARG A CA 1
ATOM 2044 C C . ARG A 1 259 ? 3.633 24.679 -13.502 1.00 35.97 259 ARG A C 1
ATOM 2046 O O . ARG A 1 259 ? 3.109 23.752 -14.111 1.00 35.97 259 ARG A O 1
ATOM 2053 N N . GLY A 1 260 ? 3.731 24.695 -12.170 1.00 29.44 260 GLY A N 1
ATOM 2054 C CA . GLY A 1 260 ? 3.270 23.604 -11.310 1.00 29.44 260 GLY A CA 1
ATOM 2055 C C . GLY A 1 260 ? 4.252 22.432 -11.193 1.00 29.44 260 GLY A C 1
ATOM 2056 O O . GLY A 1 260 ? 3.899 21.406 -10.614 1.00 29.44 260 GLY A O 1
ATOM 2057 N N . GLY A 1 261 ? 5.480 22.559 -11.707 1.00 30.58 261 GLY A N 1
ATOM 2058 C CA . GLY A 1 261 ? 6.573 21.620 -11.450 1.00 30.58 261 GLY A CA 1
ATOM 2059 C C . GLY A 1 261 ? 7.303 21.949 -10.147 1.00 30.58 261 GLY A C 1
ATOM 2060 O O . GLY A 1 261 ? 7.166 23.039 -9.617 1.00 30.58 261 GLY A O 1
ATOM 2061 N N . THR A 1 262 ? 8.101 21.037 -9.601 1.00 36.81 262 THR A N 1
ATOM 2062 C CA . THR A 1 262 ? 9.163 21.375 -8.639 1.00 36.81 262 THR A CA 1
ATOM 2063 C C . THR A 1 262 ? 10.422 21.695 -9.437 1.00 36.81 262 THR A C 1
ATOM 2065 O O . THR A 1 262 ? 10.795 20.904 -10.304 1.00 36.81 262 THR A O 1
ATOM 2068 N N . ASN A 1 263 ? 11.071 22.841 -9.192 1.00 35.03 263 ASN A N 1
ATOM 2069 C CA . ASN A 1 263 ? 12.348 23.124 -9.857 1.00 35.03 263 ASN A CA 1
ATOM 2070 C C . ASN A 1 263 ? 13.344 21.995 -9.525 1.00 35.03 263 ASN A C 1
ATOM 2072 O O . ASN A 1 263 ? 13.511 21.695 -8.337 1.00 35.03 263 ASN A O 1
ATOM 2076 N N . PRO A 1 264 ? 14.007 21.370 -10.517 1.00 35.03 264 PRO A N 1
ATOM 2077 C CA . PRO A 1 264 ? 15.089 20.441 -10.230 1.00 35.03 264 PRO A CA 1
ATOM 2078 C C . PRO A 1 264 ? 16.184 21.196 -9.464 1.00 35.03 264 PRO A C 1
ATOM 2080 O O . PRO A 1 264 ? 16.457 22.362 -9.772 1.00 35.03 264 PRO A O 1
ATOM 2083 N N . PRO A 1 265 ? 16.807 20.584 -8.447 1.00 34.50 265 PRO A N 1
ATOM 2084 C CA . PRO A 1 265 ? 17.887 21.246 -7.743 1.00 34.50 265 PRO A CA 1
ATOM 2085 C C . PRO A 1 265 ? 19.049 21.473 -8.724 1.00 34.50 265 PRO A C 1
ATOM 2087 O O . PRO A 1 265 ? 19.577 20.527 -9.302 1.00 34.50 265 PRO A O 1
ATOM 2090 N N . HIS A 1 266 ? 19.449 22.728 -8.942 1.00 28.53 266 HIS A N 1
ATOM 2091 C CA . HIS A 1 266 ? 20.651 23.027 -9.719 1.00 28.53 266 HIS A CA 1
ATOM 2092 C C . HIS A 1 266 ? 21.891 22.528 -8.960 1.00 28.53 266 HIS A C 1
ATOM 2094 O O . HIS A 1 266 ? 22.132 22.946 -7.827 1.00 28.53 266 HIS A O 1
ATOM 2100 N N . GLY A 1 267 ? 22.681 21.652 -9.586 1.00 33.34 267 GLY A N 1
ATOM 2101 C CA . GLY A 1 267 ? 23.954 21.161 -9.052 1.00 33.34 267 GLY A CA 1
ATOM 2102 C C . GLY A 1 267 ? 24.186 19.673 -9.310 1.00 33.34 267 GLY A C 1
ATOM 2103 O O . GLY A 1 267 ? 23.262 18.946 -9.658 1.00 33.34 267 GLY A O 1
ATOM 2104 N N . ASP A 1 268 ? 25.437 19.237 -9.139 1.00 34.41 268 ASP A N 1
ATOM 2105 C CA . ASP A 1 268 ? 25.832 17.822 -9.151 1.00 34.41 268 ASP A CA 1
ATOM 2106 C C . ASP A 1 268 ? 24.924 17.024 -8.193 1.00 34.41 268 ASP A C 1
ATOM 2108 O O . ASP A 1 268 ? 24.992 17.265 -6.986 1.00 34.41 268 ASP A O 1
ATOM 2112 N N . PRO A 1 269 ? 24.103 16.077 -8.679 1.00 35.22 269 PRO A N 1
ATOM 2113 C CA . PRO A 1 269 ? 23.142 15.341 -7.856 1.00 35.22 269 PRO A CA 1
ATOM 2114 C C . PRO A 1 269 ? 23.785 14.506 -6.736 1.00 35.22 269 PRO A C 1
ATOM 2116 O O . PRO A 1 269 ? 23.119 14.164 -5.757 1.00 35.22 269 PRO A O 1
ATOM 2119 N N . LYS A 1 270 ? 25.102 14.241 -6.796 1.00 34.50 270 LYS A N 1
ATOM 2120 C CA . LYS A 1 270 ? 25.863 13.665 -5.669 1.00 34.50 270 LYS A CA 1
ATOM 2121 C C . LYS A 1 270 ? 26.083 14.668 -4.528 1.00 34.50 270 LYS A C 1
ATOM 2123 O O . LYS A 1 270 ? 26.313 14.265 -3.388 1.00 34.50 270 LYS A O 1
ATOM 2128 N N . LYS A 1 271 ? 26.004 15.967 -4.824 1.00 32.66 271 LYS A N 1
ATOM 2129 C CA . LYS A 1 271 ? 26.175 17.104 -3.907 1.00 32.66 271 LYS A CA 1
ATOM 2130 C C . LYS A 1 271 ? 24.855 17.767 -3.516 1.00 32.66 271 LYS A C 1
ATOM 2132 O O . LYS A 1 271 ? 24.856 18.553 -2.579 1.00 32.66 271 LYS A O 1
ATOM 2137 N N . THR A 1 272 ? 23.732 17.441 -4.155 1.00 37.22 272 THR A N 1
ATOM 2138 C CA . THR A 1 272 ? 22.409 18.026 -3.858 1.00 37.22 272 THR A CA 1
ATOM 2139 C C . THR A 1 272 ? 21.521 17.165 -2.956 1.00 37.22 272 THR A C 1
ATOM 2141 O O . THR A 1 272 ? 20.309 17.333 -2.919 1.00 37.22 272 THR A O 1
ATOM 2144 N N . LYS A 1 273 ? 22.105 16.305 -2.113 1.00 39.91 273 LYS A N 1
ATOM 2145 C CA . LYS A 1 273 ? 21.450 15.904 -0.856 1.00 39.91 273 LYS A CA 1
ATOM 2146 C C . LYS A 1 273 ? 21.652 17.028 0.143 1.00 39.91 273 LYS A C 1
ATOM 2148 O O . LYS A 1 273 ? 22.723 17.039 0.731 1.00 39.91 273 LYS A O 1
ATOM 2153 N N . CYS A 1 274 ? 20.686 17.943 0.294 1.00 41.19 274 CYS A N 1
ATOM 2154 C CA . CYS A 1 274 ? 20.656 19.056 1.268 1.00 41.19 274 CYS A CA 1
ATOM 2155 C C . CYS A 1 274 ? 21.868 19.061 2.242 1.00 41.19 274 CYS A C 1
ATOM 2157 O O . CYS A 1 274 ? 21.773 18.560 3.370 1.00 41.19 274 CYS A O 1
ATOM 2159 N N . PRO A 1 275 ? 23.058 19.529 1.799 1.00 38.34 275 PRO A N 1
ATOM 2160 C CA . PRO A 1 275 ? 24.315 19.182 2.480 1.00 38.34 275 PRO A CA 1
ATOM 2161 C C . PRO A 1 275 ? 24.455 19.873 3.828 1.00 38.34 275 PRO A C 1
ATOM 2163 O O . PRO A 1 275 ? 25.205 19.435 4.699 1.00 38.34 275 PRO A O 1
ATOM 2166 N N . ILE A 1 276 ? 23.711 20.964 3.991 1.00 40.69 276 ILE A N 1
ATOM 2167 C CA . ILE A 1 276 ? 23.839 21.891 5.105 1.00 40.69 276 ILE A CA 1
ATOM 2168 C C . ILE A 1 276 ? 23.276 21.290 6.403 1.00 40.69 276 ILE A C 1
ATOM 2170 O O . ILE A 1 276 ? 23.713 21.678 7.484 1.00 40.69 276 ILE A O 1
ATOM 2174 N N . PHE A 1 277 ? 22.401 20.278 6.335 1.00 41.44 277 PHE A N 1
ATOM 2175 C CA . PHE A 1 277 ? 21.733 19.763 7.536 1.00 41.44 277 PHE A CA 1
ATOM 2176 C C . PHE A 1 277 ? 21.985 18.294 7.866 1.00 41.44 277 PHE A C 1
ATOM 2178 O O . PHE A 1 277 ? 21.815 17.913 9.022 1.00 41.44 277 PHE A O 1
ATOM 2185 N N . LYS A 1 278 ? 22.557 17.501 6.949 1.00 39.41 278 LYS A N 1
ATOM 2186 C CA . LYS A 1 278 ? 22.959 16.114 7.249 1.00 39.41 278 LYS A CA 1
ATOM 2187 C C . LYS A 1 278 ? 24.068 16.012 8.312 1.00 39.41 278 LYS A C 1
ATOM 2189 O O . LYS A 1 278 ? 24.144 15.014 9.019 1.00 39.41 278 LYS A O 1
ATOM 2194 N N . LYS A 1 279 ? 24.914 17.045 8.449 1.00 39.62 279 LYS A N 1
ATOM 2195 C CA . LYS A 1 279 ? 25.964 17.120 9.489 1.00 39.62 279 LYS A CA 1
ATOM 2196 C C . LYS A 1 279 ? 25.492 17.724 10.818 1.00 39.62 279 LYS A C 1
ATOM 2198 O O . LYS A 1 279 ? 26.118 17.454 11.836 1.00 39.62 279 LYS A O 1
ATOM 2203 N N . LYS A 1 280 ? 24.416 18.523 10.828 1.00 38.19 280 LYS A N 1
ATOM 2204 C CA . LYS A 1 280 ? 23.896 19.177 12.048 1.00 38.19 280 LYS A CA 1
ATOM 2205 C C . LYS A 1 280 ? 22.723 18.425 12.684 1.00 38.19 280 LYS A C 1
ATOM 2207 O O . LYS A 1 280 ? 22.577 18.463 13.898 1.00 38.19 280 LYS A O 1
ATOM 2212 N N . TYR A 1 281 ? 21.955 17.697 11.877 1.00 39.59 281 TYR A N 1
ATOM 2213 C CA . TYR A 1 281 ? 20.818 16.882 12.290 1.00 39.59 281 TYR A CA 1
ATOM 2214 C C . TYR A 1 281 ? 20.990 15.450 11.763 1.00 39.59 281 TYR A C 1
ATOM 2216 O O . TYR A 1 281 ? 20.209 14.951 10.958 1.00 39.59 281 TYR A O 1
ATOM 2224 N N . LEU A 1 282 ? 22.011 14.741 12.262 1.00 39.25 282 LEU A N 1
ATOM 2225 C CA . LEU A 1 282 ? 21.752 13.345 12.627 1.00 39.25 282 LEU A CA 1
ATOM 2226 C C . LEU A 1 282 ? 20.503 13.407 13.507 1.00 39.25 282 LEU A C 1
ATOM 2228 O O . LEU A 1 282 ? 20.533 14.160 14.480 1.00 39.25 282 LEU A O 1
ATOM 2232 N N . PHE A 1 283 ? 19.413 12.731 13.137 1.00 41.91 283 PHE A N 1
ATOM 2233 C CA . PHE A 1 283 ? 18.192 12.654 13.941 1.00 41.91 283 PHE A CA 1
ATOM 2234 C C . PHE A 1 283 ? 18.539 12.102 15.333 1.00 41.91 283 PHE A C 1
ATOM 2236 O O . PHE A 1 283 ? 18.463 10.908 15.586 1.00 41.91 283 PHE A O 1
ATOM 2243 N N . LYS A 1 284 ? 18.992 12.977 16.232 1.00 34.91 284 LYS A N 1
ATOM 2244 C CA . LYS A 1 284 ? 19.307 12.705 17.636 1.00 34.91 284 LYS A CA 1
ATOM 2245 C C . LYS A 1 284 ? 18.072 12.947 18.516 1.00 34.91 284 LYS A C 1
ATOM 2247 O O . LYS A 1 284 ? 18.207 13.259 19.690 1.00 34.91 284 LYS A O 1
ATOM 2252 N N . GLY A 1 285 ? 16.871 12.835 17.949 1.00 47.00 285 GLY A N 1
ATOM 2253 C CA . GLY A 1 285 ? 15.607 13.076 18.638 1.00 47.00 285 GLY A CA 1
ATOM 2254 C C . GLY A 1 285 ? 14.448 12.325 17.990 1.00 47.00 285 GLY A C 1
ATOM 2255 O O . GLY A 1 285 ? 14.549 11.874 16.848 1.00 47.00 285 GLY A O 1
ATOM 2256 N N . GLU A 1 286 ? 13.359 12.188 18.743 1.00 54.66 286 GLU A N 1
ATOM 2257 C CA . GLU A 1 286 ? 12.118 11.548 18.311 1.00 54.66 286 GLU A CA 1
ATOM 2258 C C . GLU A 1 286 ? 11.570 12.199 17.029 1.00 54.66 286 GLU A C 1
ATOM 2260 O O . GLU A 1 286 ? 11.586 13.423 16.872 1.00 54.66 286 GLU A O 1
ATOM 2265 N N . SER A 1 287 ? 11.086 11.373 16.095 1.00 63.50 287 SER A N 1
ATOM 2266 C CA . SER A 1 287 ? 10.416 11.815 14.865 1.00 63.50 287 SER A CA 1
ATOM 2267 C C . SER A 1 287 ? 9.369 12.895 15.173 1.00 63.50 287 SER A C 1
ATOM 2269 O O . SER A 1 287 ? 8.572 12.726 16.088 1.00 63.50 287 SER A O 1
ATOM 2271 N N . CYS A 1 288 ? 9.293 13.986 14.403 1.00 66.88 288 CYS A N 1
ATOM 2272 C CA . CYS A 1 288 ? 8.261 15.016 14.611 1.00 66.88 288 CYS A CA 1
ATOM 2273 C C . CYS A 1 288 ? 6.830 14.476 14.528 1.00 66.88 288 CYS A C 1
ATOM 2275 O O . CYS A 1 288 ? 5.914 15.078 15.081 1.00 66.88 288 CYS A O 1
ATOM 2277 N N . PHE A 1 289 ? 6.629 13.331 13.881 1.00 71.12 289 PHE A N 1
ATOM 2278 C CA . PHE A 1 289 ? 5.347 12.637 13.850 1.00 71.12 289 PHE A CA 1
ATOM 2279 C C . PHE A 1 289 ? 4.939 12.103 15.231 1.00 71.12 289 PHE A C 1
ATOM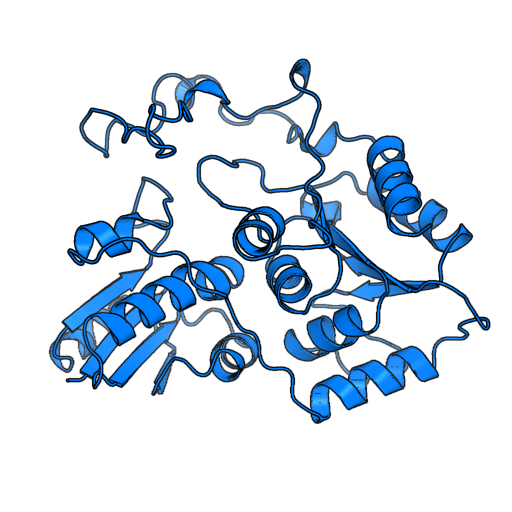 2281 O O . PHE A 1 289 ? 3.750 12.046 15.531 1.00 71.12 289 PHE A O 1
ATOM 2288 N N . MET A 1 290 ? 5.902 11.858 16.129 1.00 74.25 290 MET A N 1
ATOM 2289 C CA . MET A 1 290 ? 5.654 11.585 17.550 1.00 74.25 290 MET A CA 1
ATOM 2290 C C . MET A 1 290 ? 4.977 12.760 18.252 1.00 74.25 290 MET A C 1
ATOM 2292 O O . MET A 1 290 ? 4.294 12.549 19.248 1.00 74.25 290 MET A O 1
ATOM 2296 N N . LYS A 1 291 ? 5.103 13.991 17.740 1.00 79.62 291 LYS A N 1
ATOM 2297 C CA . LYS A 1 291 ? 4.450 15.175 18.317 1.00 79.62 291 LYS A CA 1
ATOM 2298 C C . LYS A 1 291 ? 2.973 15.288 17.950 1.00 79.62 291 LYS A C 1
ATOM 2300 O O . LYS A 1 291 ? 2.252 16.013 18.627 1.00 79.62 291 LYS A O 1
ATOM 2305 N N . ILE A 1 292 ? 2.501 14.557 16.935 1.00 84.06 292 ILE A N 1
ATOM 2306 C CA . ILE A 1 292 ? 1.070 14.506 16.614 1.00 84.06 292 ILE A CA 1
ATOM 2307 C C . ILE A 1 292 ? 0.334 13.948 17.838 1.00 84.06 292 ILE A C 1
ATOM 2309 O O . ILE A 1 292 ? 0.678 12.884 18.367 1.00 84.06 292 ILE A O 1
ATOM 2313 N N . GLY A 1 293 ? -0.632 14.715 18.338 1.00 90.25 293 GLY A N 1
ATOM 2314 C CA . GLY A 1 293 ? -1.468 14.330 19.471 1.00 90.25 293 GLY A CA 1
ATOM 2315 C C . GLY A 1 293 ? -2.593 13.388 19.049 1.00 90.25 293 GLY A C 1
ATOM 2316 O O . GLY A 1 293 ? -3.103 13.483 17.932 1.00 90.25 293 GLY A O 1
ATOM 2317 N N . VAL A 1 294 ? -3.024 12.518 19.969 1.00 94.88 294 VAL A N 1
ATOM 2318 C CA . VAL A 1 294 ? -4.167 11.607 19.761 1.00 94.88 294 VAL A CA 1
ATOM 2319 C C . VAL A 1 294 ? -5.423 12.377 19.372 1.00 94.88 294 VAL A C 1
ATOM 2321 O O . VAL A 1 294 ? -6.150 11.963 18.477 1.00 94.88 294 VAL A O 1
ATOM 2324 N N . GLU A 1 295 ? -5.635 13.536 19.992 1.00 95.19 295 GLU A N 1
ATOM 2325 C CA . GLU A 1 295 ? -6.799 14.389 19.760 1.00 95.19 295 GLU A CA 1
ATOM 2326 C C . GLU A 1 295 ? -6.913 14.874 18.307 1.00 95.19 295 GLU A C 1
ATOM 2328 O O . GLU A 1 295 ? -8.005 14.873 17.745 1.00 95.19 295 GLU A O 1
ATOM 2333 N N . VAL A 1 296 ? -5.793 15.244 17.674 1.00 91.62 296 VAL A N 1
ATOM 2334 C CA . VAL A 1 296 ? -5.774 15.683 16.267 1.00 91.62 296 VAL A CA 1
ATOM 2335 C C . VAL A 1 296 ? -6.181 14.529 15.356 1.00 91.62 296 VAL A C 1
ATOM 2337 O O . VAL A 1 296 ? -7.020 14.697 14.468 1.00 91.62 296 VAL A O 1
ATOM 2340 N N . PHE A 1 297 ? -5.630 13.339 15.611 1.00 92.31 297 PHE A N 1
ATOM 2341 C CA . PHE A 1 297 ? -5.968 12.138 14.855 1.00 92.31 297 PHE A CA 1
ATOM 2342 C C . PHE A 1 297 ? -7.448 11.789 15.022 1.00 92.31 297 PHE A C 1
ATOM 2344 O O . PHE A 1 297 ? -8.190 11.696 14.044 1.00 92.31 297 PHE A O 1
ATOM 2351 N N . TYR A 1 298 ? -7.899 11.685 16.267 1.00 96.25 298 TYR A N 1
ATOM 2352 C CA . TYR A 1 298 ? -9.264 11.321 16.615 1.00 96.25 298 TYR A CA 1
ATOM 2353 C C . TYR A 1 298 ? -10.308 12.283 16.028 1.00 96.25 298 TYR A C 1
ATOM 2355 O O . TYR A 1 298 ? -11.269 11.835 15.406 1.00 96.25 298 TYR A O 1
ATOM 2363 N N . LYS A 1 299 ? -10.098 13.604 16.136 1.00 95.19 299 LYS A N 1
ATOM 2364 C CA . LYS A 1 299 ? -10.989 14.611 15.531 1.00 95.19 299 LYS A CA 1
ATOM 2365 C C . LYS A 1 299 ? -11.071 14.492 14.014 1.00 95.19 299 LYS A C 1
ATOM 2367 O O . LYS A 1 299 ? -12.150 14.648 13.450 1.00 95.19 299 LYS A O 1
ATOM 2372 N N . THR A 1 300 ? -9.945 14.203 13.365 1.00 94.06 300 THR A N 1
ATOM 2373 C CA . THR A 1 300 ? -9.912 13.982 11.914 1.00 94.06 300 THR A CA 1
ATOM 2374 C C . THR A 1 300 ? -10.732 12.746 11.545 1.00 94.06 300 THR A C 1
ATOM 2376 O O . THR A 1 300 ? -11.510 12.798 10.602 1.00 94.06 300 THR A O 1
ATOM 2379 N N . VAL A 1 301 ? -10.628 11.662 12.321 1.00 94.75 301 VAL A N 1
ATOM 2380 C CA . VAL A 1 301 ? -11.440 10.455 12.107 1.00 94.75 301 VAL A CA 1
ATOM 2381 C C . VAL A 1 301 ? -12.931 10.742 12.274 1.00 94.75 301 VAL A C 1
ATOM 2383 O O . VAL A 1 301 ? -13.697 10.377 11.391 1.00 94.75 301 VAL A O 1
ATOM 2386 N N . ILE A 1 302 ? -13.347 11.424 13.349 1.00 95.38 302 ILE A N 1
ATOM 2387 C CA . ILE A 1 302 ? -14.763 11.772 13.562 1.00 95.38 302 ILE A CA 1
ATOM 2388 C C . ILE A 1 302 ? -15.319 12.554 12.374 1.00 95.38 302 ILE A C 1
ATOM 2390 O O . ILE A 1 302 ? -16.363 12.181 11.851 1.00 95.38 302 ILE A O 1
ATOM 2394 N N . LYS A 1 303 ? -14.609 13.605 11.949 1.00 94.19 303 LYS A N 1
ATOM 2395 C CA . LYS A 1 303 ? -15.044 14.497 10.868 1.00 94.19 303 LYS A CA 1
ATOM 2396 C C . LYS A 1 303 ? -15.294 13.763 9.548 1.00 94.19 303 LYS A C 1
ATOM 2398 O O . LYS A 1 303 ? -16.140 14.176 8.769 1.00 94.19 303 LYS A O 1
ATOM 2403 N N . GLU A 1 304 ? -14.510 12.731 9.257 1.00 91.69 304 GLU A N 1
ATOM 2404 C CA . GLU A 1 304 ? -14.642 11.991 7.999 1.00 91.69 304 GLU A CA 1
ATOM 2405 C C . GLU A 1 304 ? -15.628 10.826 8.091 1.00 91.69 304 GLU A C 1
ATOM 2407 O O . GLU A 1 304 ? -16.053 10.294 7.063 1.00 91.69 304 GLU A O 1
ATOM 2412 N N . LEU A 1 305 ? -15.967 10.403 9.309 1.00 90.38 305 LEU A N 1
ATOM 2413 C CA . LEU A 1 305 ? -16.857 9.276 9.550 1.00 90.38 305 LEU A CA 1
ATOM 2414 C C . LEU A 1 305 ? -18.335 9.693 9.673 1.00 90.38 305 LEU A C 1
ATOM 2416 O O . LEU A 1 305 ? -19.204 8.878 9.343 1.00 90.38 305 LEU A O 1
ATOM 2420 N N . TYR A 1 306 ? -18.599 10.929 10.119 1.00 88.38 306 TYR A N 1
ATOM 2421 C CA . TYR A 1 306 ? -19.920 11.515 10.392 1.00 88.38 306 TYR A CA 1
ATOM 2422 C C . TYR A 1 306 ? -20.075 12.884 9.729 1.00 88.38 306 TYR A C 1
ATOM 2424 O O . TYR A 1 306 ? -21.154 13.115 9.140 1.00 88.38 306 TYR A O 1
#

pLDDT: mean 79.13, std 19.91, range [28.53, 98.12]